Protein AF-A0A1F8VE55-F1 (afdb_monomer)

Foldseek 3Di:
DDDPVVPLLFDPVLCVLVDLLLLLLLLLLLQLLLLVLCVVLVNDPPVLSVLLNVLSDSVLDPSVVLVVVCVVVVASQVSSLVVSLVSSCVPDVPSSCVRCPQFDRCLSNLLSVLLSLVVLLVLLLVLLVLLLVLCVVVVNNVLSVLSVVLNVQLVVLNLQRSAGAGDGVLQVDPRRSQSSRVSSCVSSVTDRHPGHCLLVCVSVLSSLVSLLSNLLSLLVSLVVLDVVLDDVRRQSLSVSSVVLNVVSVVLSVLLVVLNPQPDSDRPCSVVSNVVSVSVSSSSSSSSSNSSSVSSVVVVVVVVVVD

pLDDT: mean 92.12, std 9.71, range [46.09, 98.81]

Structure (mmCIF, N/CA/C/O backbone):
data_AF-A0A1F8VE55-F1
#
_entry.id   AF-A0A1F8VE55-F1
#
loop_
_atom_site.group_PDB
_atom_site.id
_atom_site.type_symbol
_atom_site.label_atom_id
_atom_site.label_alt_id
_atom_site.label_comp_id
_atom_site.label_asym_id
_atom_site.label_entity_id
_atom_site.label_seq_id
_atom_site.pdbx_PDB_ins_code
_atom_site.Cartn_x
_atom_site.Cartn_y
_atom_site.Cartn_z
_atom_site.occupancy
_atom_site.B_iso_or_equiv
_atom_site.auth_seq_id
_atom_site.auth_comp_id
_atom_site.auth_asym_id
_atom_site.auth_atom_id
_atom_site.pdbx_PDB_model_num
ATOM 1 N N . MET A 1 1 ? 2.308 19.821 -0.235 1.00 46.09 1 MET A N 1
ATOM 2 C CA . MET A 1 1 ? 2.371 19.993 -1.698 1.00 46.09 1 MET A CA 1
ATOM 3 C C . MET A 1 1 ? 3.550 19.181 -2.175 1.00 46.09 1 MET A C 1
ATOM 5 O O . MET A 1 1 ? 4.607 19.296 -1.563 1.00 46.09 1 MET A O 1
ATOM 9 N N . SER A 1 2 ? 3.333 18.319 -3.164 1.00 62.16 2 SER A N 1
ATOM 10 C CA . SER A 1 2 ? 4.421 17.665 -3.888 1.00 62.16 2 SER A CA 1
ATOM 11 C C . SER A 1 2 ? 5.257 18.740 -4.595 1.00 62.16 2 SER A C 1
ATOM 13 O O . SER A 1 2 ? 4.750 19.823 -4.897 1.00 62.16 2 SER A O 1
ATOM 15 N N . SER A 1 3 ? 6.555 18.500 -4.757 1.00 77.12 3 SER A N 1
ATOM 16 C CA . SER A 1 3 ? 7.413 19.392 -5.536 1.00 77.12 3 SER A CA 1
ATOM 17 C C . SER A 1 3 ? 7.043 19.277 -7.015 1.00 77.12 3 SER A C 1
ATOM 19 O O . SER A 1 3 ? 6.741 18.181 -7.476 1.00 77.12 3 SER A O 1
ATOM 21 N N . VAL A 1 4 ? 7.173 20.356 -7.796 1.00 73.69 4 VAL A N 1
ATOM 22 C CA . VAL A 1 4 ? 7.002 20.307 -9.268 1.00 73.69 4 VAL A CA 1
ATOM 23 C C . VAL A 1 4 ? 7.887 19.218 -9.900 1.00 73.69 4 VAL A C 1
ATOM 25 O O . VAL A 1 4 ? 7.521 18.605 -10.900 1.00 73.69 4 VAL A O 1
ATOM 28 N N . PHE A 1 5 ? 9.040 18.932 -9.288 1.00 74.56 5 PHE A N 1
ATOM 29 C CA . PHE A 1 5 ? 9.947 17.874 -9.733 1.00 74.56 5 PHE A CA 1
ATOM 30 C C . PHE A 1 5 ? 9.488 16.459 -9.359 1.00 74.56 5 PHE A C 1
ATOM 32 O O . PHE A 1 5 ? 9.877 15.512 -10.034 1.00 74.56 5 PHE A O 1
ATOM 39 N N . ASP A 1 6 ? 8.680 16.299 -8.311 1.00 73.94 6 ASP A N 1
ATOM 40 C CA . ASP A 1 6 ? 8.053 15.014 -7.989 1.00 73.94 6 ASP A CA 1
ATOM 41 C C . ASP A 1 6 ? 6.806 14.790 -8.862 1.00 73.94 6 ASP A C 1
ATOM 43 O O . ASP A 1 6 ? 6.602 13.678 -9.342 1.00 73.94 6 ASP A O 1
ATOM 47 N N . ASP A 1 7 ? 6.045 15.842 -9.178 1.00 74.81 7 ASP A N 1
ATOM 48 C CA . ASP A 1 7 ? 4.874 15.756 -10.068 1.00 74.81 7 ASP A CA 1
ATOM 49 C C . ASP A 1 7 ? 5.262 15.342 -11.495 1.00 74.81 7 ASP A C 1
ATOM 51 O O . ASP A 1 7 ? 4.576 14.545 -12.128 1.00 74.81 7 ASP A O 1
ATOM 55 N N . PHE A 1 8 ? 6.410 15.815 -11.993 1.00 76.62 8 PHE A N 1
ATOM 56 C CA . PHE A 1 8 ? 6.962 15.373 -13.280 1.00 76.62 8 PHE A CA 1
ATOM 57 C C . PHE A 1 8 ? 7.282 13.868 -13.310 1.00 76.62 8 PHE A C 1
ATOM 59 O O . PHE A 1 8 ? 7.233 13.229 -14.360 1.00 76.62 8 PHE A O 1
ATOM 66 N N . LEU A 1 9 ? 7.640 13.301 -12.159 1.00 81.94 9 LEU A N 1
ATOM 67 C CA . LEU A 1 9 ? 8.104 11.924 -12.036 1.00 81.94 9 LEU A CA 1
ATOM 68 C C . LEU A 1 9 ? 6.979 10.922 -11.739 1.00 81.94 9 LEU A C 1
ATOM 70 O O . LEU A 1 9 ? 7.197 9.712 -11.844 1.00 81.94 9 LEU A O 1
ATOM 74 N N . HIS A 1 10 ? 5.792 11.411 -11.392 1.00 81.12 10 HIS A N 1
ATOM 75 C CA . HIS A 1 10 ?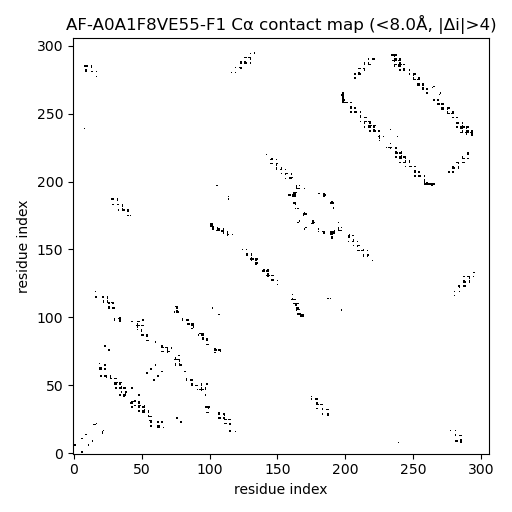 4.632 10.602 -11.048 1.00 81.12 10 HIS A CA 1
ATOM 76 C C . HIS A 1 10 ? 3.422 11.074 -11.865 1.00 81.12 10 HIS A C 1
ATOM 78 O O . HIS A 1 10 ? 2.808 12.080 -11.516 1.00 81.12 10 HIS A O 1
ATOM 84 N N . PRO A 1 11 ? 3.056 10.354 -12.944 1.00 71.62 11 PRO A N 1
ATOM 85 C CA . PRO A 1 11 ? 1.852 10.651 -13.714 1.00 71.62 11 PRO A CA 1
ATOM 86 C C . PRO A 1 11 ? 0.599 10.770 -12.825 1.00 71.62 11 PRO A C 1
ATOM 88 O O . PRO A 1 11 ? 0.548 10.118 -11.774 1.00 71.62 11 PRO A O 1
ATOM 91 N N . PRO A 1 12 ? -0.430 11.543 -13.225 1.00 75.38 12 PRO A N 1
ATOM 92 C CA . PRO A 1 12 ? -1.628 11.757 -12.411 1.00 75.38 12 PRO A CA 1
ATOM 93 C C . PRO A 1 12 ? -2.274 10.458 -11.920 1.00 75.38 12 PRO A C 1
ATOM 95 O O . PRO A 1 12 ? -2.632 10.358 -10.751 1.00 75.38 12 PRO A O 1
ATOM 98 N N . GLU A 1 13 ? -2.325 9.417 -12.756 1.00 74.31 13 GLU A N 1
ATOM 99 C CA . GLU A 1 13 ? -2.868 8.113 -12.372 1.00 74.31 13 GLU A CA 1
ATOM 100 C C . GLU A 1 13 ? -2.086 7.421 -11.239 1.00 74.31 13 GLU A C 1
ATOM 102 O O . GLU A 1 13 ? -2.665 6.645 -10.473 1.00 74.31 13 GLU A O 1
ATOM 107 N N . VAL A 1 14 ? -0.786 7.712 -11.114 1.00 76.12 14 VAL A N 1
ATOM 108 C CA . VAL A 1 14 ? 0.090 7.216 -10.045 1.00 76.12 14 VAL A CA 1
ATOM 109 C C . VAL A 1 14 ? -0.143 8.001 -8.758 1.00 76.12 14 VAL A C 1
ATOM 111 O O . VAL A 1 14 ? -0.254 7.400 -7.690 1.00 76.12 14 VAL A O 1
ATOM 114 N N . LEU A 1 15 ? -0.258 9.327 -8.858 1.00 77.25 15 LEU A N 1
ATOM 115 C CA . LEU A 1 15 ? -0.550 10.202 -7.720 1.00 77.25 15 LEU A CA 1
ATOM 116 C C . LEU A 1 15 ? -1.936 9.910 -7.135 1.00 77.25 15 LEU A C 1
ATOM 118 O O . LEU A 1 15 ? -2.095 9.816 -5.917 1.00 77.25 15 LEU A O 1
ATOM 122 N N . ASP A 1 16 ? -2.923 9.678 -7.999 1.00 80.31 16 ASP A N 1
ATOM 123 C CA . ASP A 1 16 ? -4.288 9.347 -7.603 1.00 80.31 16 ASP A CA 1
ATOM 124 C C . ASP A 1 16 ? -4.364 8.034 -6.826 1.00 80.31 16 ASP A C 1
ATOM 126 O O . ASP A 1 16 ? -5.222 7.902 -5.952 1.00 80.31 16 ASP A O 1
ATOM 130 N N . ALA A 1 17 ? -3.471 7.073 -7.100 1.00 75.19 17 ALA A N 1
ATOM 131 C CA . ALA A 1 17 ? -3.428 5.791 -6.398 1.00 75.19 17 ALA A CA 1
ATOM 132 C C . ALA A 1 17 ? -3.189 5.953 -4.884 1.00 75.19 17 ALA A C 1
ATOM 134 O O . ALA A 1 17 ? -3.758 5.197 -4.099 1.00 75.19 17 ALA A O 1
ATOM 135 N N . PHE A 1 18 ? -2.436 6.983 -4.483 1.00 78.00 18 PHE A N 1
ATOM 136 C CA . PHE A 1 18 ? -2.193 7.369 -3.085 1.00 78.00 18 PHE A CA 1
ATOM 137 C C . PHE A 1 18 ? -2.902 8.679 -2.702 1.00 78.00 18 PHE A C 1
ATOM 139 O O . PHE A 1 18 ? -2.579 9.306 -1.692 1.00 78.00 18 PHE A O 1
ATOM 146 N N . GLY A 1 19 ? -3.882 9.103 -3.502 1.00 87.94 19 GLY A N 1
ATOM 147 C CA . GLY A 1 19 ? -4.626 10.336 -3.285 1.00 87.94 19 GLY A CA 1
ATOM 148 C C . GLY A 1 19 ? -5.514 10.289 -2.039 1.00 87.94 19 GLY A C 1
ATOM 149 O O . GLY A 1 19 ? -5.973 9.230 -1.603 1.00 87.94 19 GLY A O 1
ATOM 150 N N . ALA A 1 20 ? -5.825 11.472 -1.499 1.00 92.00 20 ALA A N 1
ATOM 151 C CA . ALA A 1 20 ? -6.627 11.630 -0.283 1.00 92.00 20 ALA A CA 1
ATOM 152 C C . ALA A 1 20 ? -7.967 10.877 -0.345 1.00 92.00 20 ALA A C 1
ATOM 154 O O . ALA A 1 20 ? -8.318 10.166 0.595 1.00 92.00 20 ALA A O 1
ATOM 155 N N . GLN A 1 21 ? -8.684 10.990 -1.470 1.00 94.31 21 GLN A N 1
ATOM 156 C CA . GLN A 1 21 ? -9.977 10.329 -1.673 1.00 94.31 21 GLN A CA 1
ATOM 157 C C . GLN A 1 21 ? -9.852 8.806 -1.562 1.00 94.31 21 GLN A C 1
ATOM 159 O O . GLN A 1 21 ? -10.651 8.169 -0.879 1.00 94.31 21 GLN A O 1
ATOM 164 N N . ARG A 1 22 ? -8.827 8.216 -2.192 1.00 94.12 22 ARG A N 1
ATOM 165 C CA . ARG A 1 22 ? -8.604 6.767 -2.155 1.00 94.12 22 ARG A CA 1
ATOM 166 C C . ARG A 1 22 ? -8.234 6.285 -0.765 1.00 94.12 22 ARG A C 1
ATOM 168 O O . ARG A 1 22 ? -8.776 5.278 -0.319 1.00 94.12 22 ARG A O 1
ATOM 175 N N . PHE A 1 23 ? -7.361 7.012 -0.071 1.00 95.12 23 PHE A N 1
ATOM 176 C CA . PHE A 1 23 ? -6.935 6.620 1.268 1.00 95.12 23 PHE A CA 1
ATOM 177 C C . PHE A 1 23 ? -8.084 6.694 2.279 1.00 95.12 23 PHE A C 1
ATOM 179 O O . PHE A 1 23 ? -8.296 5.764 3.055 1.00 95.12 23 PHE A O 1
ATOM 186 N N . VAL A 1 24 ? -8.896 7.754 2.223 1.00 97.56 24 VAL A N 1
ATOM 187 C CA . VAL A 1 24 ? -10.102 7.869 3.056 1.00 97.56 24 VAL A CA 1
ATOM 188 C C . VAL A 1 24 ? -11.125 6.791 2.705 1.00 97.56 24 VAL A C 1
ATOM 190 O O . VAL A 1 24 ? -11.663 6.161 3.611 1.00 97.56 24 VAL A O 1
ATOM 193 N N . ALA A 1 25 ? -11.351 6.505 1.420 1.00 98.00 25 ALA A N 1
ATOM 194 C CA . ALA A 1 25 ? -12.230 5.412 1.008 1.00 98.00 25 ALA A CA 1
ATOM 195 C C . ALA A 1 25 ? -11.745 4.045 1.523 1.00 98.00 25 ALA A C 1
ATOM 197 O O . ALA A 1 25 ? -12.559 3.246 1.983 1.00 98.00 25 ALA A O 1
ATOM 198 N N . ALA A 1 26 ? -10.436 3.775 1.488 1.00 98.19 26 ALA A N 1
ATOM 199 C CA . ALA A 1 26 ? -9.856 2.544 2.019 1.00 98.19 26 ALA A CA 1
ATOM 200 C C . ALA A 1 26 ? -10.077 2.425 3.533 1.00 98.19 26 ALA A C 1
ATOM 202 O O . ALA A 1 26 ? -10.569 1.399 3.994 1.00 98.19 26 ALA A O 1
ATOM 203 N N . MET A 1 27 ? -9.815 3.486 4.301 1.00 98.50 27 MET A N 1
ATOM 204 C CA . MET A 1 27 ? -10.096 3.489 5.738 1.00 98.50 27 MET A CA 1
ATOM 205 C C . MET A 1 27 ? -11.598 3.291 6.035 1.00 98.50 27 MET A C 1
ATOM 207 O O . MET A 1 27 ? -11.958 2.512 6.911 1.00 98.50 27 MET A O 1
ATOM 211 N N . LEU A 1 28 ? -12.503 3.911 5.270 1.00 98.75 28 LEU A N 1
ATOM 212 C CA . LEU A 1 28 ? -13.949 3.689 5.423 1.00 98.75 28 LEU A CA 1
ATOM 213 C C . LEU A 1 28 ? -14.367 2.244 5.095 1.00 98.75 28 LEU A C 1
ATOM 215 O O . LEU A 1 28 ? -15.260 1.707 5.747 1.00 98.75 28 LEU A O 1
ATOM 219 N N . ARG A 1 29 ? -13.718 1.583 4.123 1.00 98.69 29 ARG A N 1
ATOM 220 C CA . ARG A 1 29 ? -13.927 0.146 3.862 1.00 98.69 29 ARG A CA 1
ATOM 221 C C . ARG A 1 29 ? -13.520 -0.707 5.064 1.00 98.69 29 ARG A C 1
ATOM 223 O O . ARG A 1 29 ? -14.238 -1.650 5.383 1.00 98.69 29 ARG A O 1
ATOM 230 N N . VAL A 1 30 ? -12.419 -0.363 5.734 1.00 98.81 30 VAL A N 1
ATOM 231 C CA . VAL A 1 30 ? -11.966 -1.050 6.956 1.00 98.81 30 VAL A CA 1
ATOM 232 C C . VAL A 1 30 ? -12.978 -0.875 8.089 1.00 98.81 30 VAL A C 1
ATOM 234 O O . VAL A 1 30 ? -13.409 -1.872 8.657 1.00 98.81 30 VAL A O 1
ATOM 237 N N . GLU A 1 31 ? -13.430 0.351 8.368 1.00 98.81 31 GLU A N 1
ATOM 238 C CA . GLU A 1 31 ? -14.457 0.617 9.394 1.00 98.81 31 GLU A CA 1
ATOM 239 C C . GLU A 1 31 ? -15.774 -0.118 9.103 1.00 98.81 31 GLU A C 1
ATOM 241 O O . GLU A 1 31 ? -16.395 -0.688 10.001 1.00 98.81 31 GLU A O 1
ATOM 246 N N . SER A 1 32 ? -16.183 -0.155 7.832 1.00 98.81 32 SER A N 1
ATOM 247 C CA . SER A 1 32 ? -17.367 -0.892 7.391 1.00 98.81 32 SER A CA 1
ATOM 248 C C . SER A 1 32 ? -17.224 -2.397 7.637 1.00 98.81 32 SER A C 1
ATOM 250 O O . SER A 1 32 ? -18.113 -3.011 8.227 1.00 98.81 32 SER A O 1
ATOM 252 N N . ALA A 1 33 ? -16.098 -2.993 7.231 1.00 98.81 33 ALA A N 1
ATOM 253 C CA . ALA A 1 33 ? -15.825 -4.414 7.435 1.00 98.81 33 ALA A CA 1
ATOM 254 C C . ALA A 1 33 ? -15.736 -4.768 8.927 1.00 98.81 33 ALA A C 1
ATOM 256 O O . ALA A 1 33 ? -16.309 -5.773 9.347 1.00 98.81 33 ALA A O 1
ATOM 257 N N . LEU A 1 34 ? -15.087 -3.917 9.726 1.00 98.62 34 LEU A N 1
ATOM 258 C CA . LEU A 1 34 ? -14.967 -4.070 11.173 1.00 98.62 34 LEU A CA 1
ATOM 259 C C . LEU A 1 34 ? -16.337 -4.084 11.853 1.00 98.62 34 LEU A C 1
ATOM 261 O O . LEU A 1 34 ? -16.639 -5.018 12.591 1.00 98.62 34 LEU A O 1
ATOM 265 N N . ALA A 1 35 ? -17.185 -3.089 11.579 1.00 98.62 35 ALA A N 1
ATOM 266 C CA . ALA A 1 35 ? -18.510 -3.007 12.188 1.00 98.62 35 ALA A CA 1
ATOM 267 C C . ALA A 1 35 ? -19.385 -4.216 11.816 1.00 98.62 35 ALA A C 1
ATOM 269 O O . ALA A 1 35 ? -20.097 -4.757 12.664 1.00 98.62 35 ALA A O 1
ATOM 270 N N . GLN A 1 36 ? -19.310 -4.680 10.563 1.00 98.75 36 GLN A N 1
ATOM 271 C CA . GLN A 1 36 ? -20.031 -5.879 10.128 1.00 98.75 36 GLN A CA 1
ATOM 272 C C . GLN A 1 36 ? -19.541 -7.130 10.863 1.00 98.75 36 GLN A C 1
ATOM 274 O O . GLN A 1 36 ? -20.364 -7.882 11.382 1.00 98.75 36 GLN A O 1
ATOM 279 N N . ALA A 1 37 ? -18.223 -7.327 10.947 1.00 98.31 37 ALA A N 1
ATOM 280 C CA . ALA A 1 37 ? -17.624 -8.469 11.630 1.00 98.31 37 ALA A CA 1
ATOM 281 C C . ALA A 1 37 ? -17.940 -8.477 13.132 1.00 98.31 37 ALA A C 1
ATOM 283 O O . ALA A 1 37 ? -18.357 -9.490 13.685 1.00 98.31 37 ALA A O 1
ATOM 284 N N . GLN A 1 38 ? -17.838 -7.324 13.792 1.00 97.94 38 GLN A N 1
ATOM 285 C CA . GLN A 1 38 ? -18.176 -7.194 15.208 1.00 97.94 38 GLN A CA 1
ATOM 286 C C . GLN A 1 38 ? -19.653 -7.492 15.485 1.00 97.94 38 GLN A C 1
ATOM 288 O O . GLN A 1 38 ? -19.957 -8.148 16.479 1.00 97.94 38 GLN A O 1
ATOM 293 N N . ALA A 1 39 ? -20.576 -7.061 14.620 1.00 98.12 39 ALA A N 1
ATOM 294 C CA . ALA A 1 39 ? -21.989 -7.411 14.766 1.00 98.12 39 ALA A CA 1
ATOM 295 C C . ALA A 1 39 ? -22.257 -8.896 14.496 1.00 98.12 39 ALA A C 1
ATOM 297 O O . ALA A 1 39 ? -23.055 -9.504 15.205 1.00 98.12 39 ALA A O 1
ATOM 298 N N . HIS A 1 40 ? -21.582 -9.491 13.510 1.00 97.50 40 HIS A N 1
ATOM 299 C CA . HIS A 1 40 ? -21.675 -10.927 13.231 1.00 97.50 40 HIS A CA 1
ATOM 300 C C . HIS A 1 40 ? -21.204 -11.774 14.420 1.00 97.50 40 HIS A C 1
ATOM 302 O O . HIS A 1 40 ? -21.829 -12.783 14.736 1.00 97.50 40 HIS A O 1
ATOM 308 N N . CYS A 1 41 ? -20.162 -11.325 15.119 1.00 95.69 41 CYS A N 1
ATOM 309 C CA . CYS A 1 41 ? -19.669 -11.937 16.351 1.00 95.69 41 CYS A CA 1
ATOM 310 C C . CYS A 1 41 ? -20.446 -11.506 17.611 1.00 95.69 41 CYS A C 1
ATOM 312 O O . CYS A 1 41 ? -20.034 -11.843 18.712 1.00 95.69 41 CYS A O 1
ATOM 314 N N . GLY A 1 42 ? -21.534 -10.736 17.494 1.00 95.25 42 GLY A N 1
ATOM 315 C CA . GLY A 1 42 ? -22.348 -10.309 18.638 1.00 95.25 42 GLY A CA 1
ATOM 316 C C . GLY A 1 42 ? -21.698 -9.273 19.569 1.00 95.25 42 GLY A C 1
ATOM 317 O O . GLY A 1 42 ? -22.241 -8.997 20.636 1.00 95.25 42 GLY A O 1
ATOM 318 N N . MET A 1 43 ? -20.569 -8.668 19.182 1.00 95.44 43 MET A N 1
ATOM 319 C CA . MET A 1 43 ? -19.859 -7.666 19.990 1.00 95.44 43 MET A CA 1
ATOM 320 C C . MET A 1 43 ? -20.544 -6.296 19.992 1.00 95.44 43 MET A C 1
ATOM 322 O O . MET A 1 43 ? -20.420 -5.548 20.962 1.00 95.44 43 MET A O 1
ATOM 326 N N . ILE A 1 44 ? -21.238 -5.947 18.905 1.00 97.31 44 ILE A N 1
ATOM 327 C CA . ILE A 1 44 ? -21.986 -4.690 18.779 1.00 97.31 44 ILE A CA 1
ATOM 328 C C . ILE A 1 44 ? -23.400 -4.961 18.240 1.00 97.31 44 ILE A C 1
ATOM 330 O O . ILE A 1 44 ? -23.597 -5.941 17.517 1.00 97.31 44 ILE A O 1
ATOM 334 N N . PRO A 1 45 ? -24.398 -4.107 18.537 1.00 98.38 45 PRO A N 1
ATOM 335 C CA . PRO A 1 45 ? -25.744 -4.266 17.992 1.00 98.38 45 PRO A CA 1
ATOM 336 C C . PRO A 1 45 ? -25.759 -4.232 16.457 1.00 98.38 45 PRO A C 1
ATOM 338 O O . PRO A 1 45 ? -25.139 -3.365 15.838 1.00 98.38 45 PRO A O 1
ATOM 341 N N . ALA A 1 46 ? -26.544 -5.114 15.829 1.00 98.19 46 ALA A N 1
ATOM 342 C CA . ALA A 1 46 ? -26.681 -5.154 14.369 1.00 98.19 46 ALA A CA 1
ATOM 343 C C . ALA A 1 46 ? -27.184 -3.821 13.779 1.00 98.19 46 ALA A C 1
ATOM 345 O O . ALA A 1 46 ? -26.738 -3.409 12.709 1.00 98.19 46 ALA A O 1
ATOM 346 N N . SER A 1 47 ? -28.063 -3.112 14.496 1.00 97.88 47 SER A N 1
ATOM 347 C CA . SER A 1 47 ? -28.539 -1.776 14.116 1.00 97.88 47 SER A CA 1
ATOM 348 C C . SER A 1 47 ? -27.416 -0.733 14.103 1.00 97.88 47 SER A C 1
ATOM 350 O O . SER A 1 47 ? -27.356 0.089 13.189 1.00 97.88 47 SER A O 1
ATOM 352 N N . ALA A 1 48 ? -26.493 -0.790 15.069 1.00 98.50 48 ALA A N 1
ATOM 353 C CA . ALA A 1 48 ? -25.332 0.093 15.110 1.00 98.50 48 ALA A CA 1
ATOM 354 C C . ALA A 1 48 ? -24.400 -0.173 13.921 1.00 98.50 48 ALA A C 1
ATOM 356 O O . ALA A 1 48 ? -24.021 0.766 13.220 1.00 98.50 48 ALA A O 1
ATOM 357 N N . ALA A 1 49 ? -24.107 -1.445 13.631 1.00 98.69 49 ALA A N 1
ATOM 358 C CA . ALA A 1 49 ? -23.298 -1.814 12.473 1.00 98.69 49 ALA A CA 1
ATOM 359 C C . ALA A 1 49 ? -23.928 -1.350 11.154 1.00 98.69 49 ALA A C 1
ATOM 361 O O . ALA A 1 49 ? -23.242 -0.752 10.330 1.00 98.69 49 ALA A O 1
ATOM 362 N N . GLN A 1 50 ? -25.237 -1.546 10.968 1.00 98.44 50 GLN A N 1
ATOM 363 C CA . GLN A 1 50 ? -25.953 -1.059 9.784 1.00 98.44 50 GLN A CA 1
ATOM 364 C C . GLN A 1 50 ? -25.821 0.460 9.609 1.00 98.44 50 GLN A C 1
ATOM 366 O O . GLN A 1 50 ? -25.580 0.922 8.493 1.00 98.44 50 GLN A O 1
ATOM 371 N N . SER A 1 51 ? -25.931 1.236 10.694 1.00 98.44 51 SER A N 1
ATOM 372 C CA . SER A 1 51 ? -25.728 2.689 10.643 1.00 98.44 51 SER A CA 1
ATOM 373 C C . SER A 1 51 ? -24.297 3.057 10.248 1.00 98.44 51 SER A C 1
ATOM 375 O O . SER A 1 51 ? -24.115 3.841 9.320 1.00 98.44 51 SER A O 1
ATOM 377 N N . ILE A 1 52 ? -23.285 2.451 10.877 1.00 98.75 52 ILE A N 1
ATOM 378 C CA . ILE A 1 52 ? -21.870 2.716 10.564 1.00 98.75 52 ILE A CA 1
ATOM 379 C C . ILE A 1 52 ? -21.572 2.387 9.097 1.00 98.75 52 ILE A C 1
ATOM 381 O O . ILE A 1 52 ? -21.021 3.213 8.368 1.00 98.75 52 ILE A O 1
ATOM 385 N N . VAL A 1 53 ? -21.999 1.210 8.632 1.00 98.69 53 VAL A N 1
ATOM 386 C CA . VAL A 1 53 ? -21.824 0.754 7.247 1.00 98.69 53 VAL A CA 1
ATOM 387 C C . VAL A 1 53 ? -22.510 1.697 6.262 1.00 98.69 53 VAL A C 1
ATOM 389 O O . VAL A 1 53 ? -21.905 2.077 5.261 1.00 98.69 53 VAL A O 1
ATOM 392 N N . GLY A 1 54 ? -23.746 2.113 6.551 1.00 98.19 54 GLY A N 1
ATOM 393 C CA . GLY A 1 54 ? -24.504 3.044 5.714 1.00 98.19 54 GLY A CA 1
ATOM 394 C C . GLY A 1 54 ? -23.846 4.421 5.577 1.00 98.19 54 GLY A C 1
ATOM 395 O O . GLY A 1 54 ? -24.028 5.081 4.548 1.00 98.19 54 GLY A O 1
ATOM 396 N N . THR A 1 55 ? -23.059 4.825 6.578 1.00 98.44 55 THR A N 1
ATOM 397 C CA . THR A 1 55 ? -22.297 6.079 6.607 1.00 98.44 55 THR A CA 1
ATOM 398 C C . THR A 1 55 ? -20.907 5.966 5.973 1.00 98.44 55 THR A C 1
ATOM 400 O O . THR A 1 55 ? -20.357 6.986 5.571 1.00 98.44 55 THR A O 1
ATOM 403 N N . CYS A 1 56 ? -20.337 4.767 5.814 1.00 98.50 56 CYS A N 1
ATOM 404 C CA . CYS A 1 56 ? -19.008 4.554 5.221 1.00 98.50 56 CYS A CA 1
ATOM 405 C C . CYS A 1 56 ? -18.979 4.767 3.691 1.00 98.50 56 CYS A C 1
ATOM 407 O O . CYS A 1 56 ? -18.629 3.875 2.922 1.00 98.50 56 CYS A O 1
ATOM 409 N N . LYS A 1 57 ? -19.348 5.969 3.239 1.00 97.31 57 LYS A N 1
ATOM 410 C CA . LYS A 1 57 ? -19.369 6.410 1.841 1.00 97.31 57 LYS A CA 1
ATOM 411 C C . LYS A 1 57 ? -18.467 7.624 1.710 1.00 97.31 57 LYS A C 1
ATOM 413 O O . LYS A 1 57 ? -18.745 8.648 2.323 1.00 97.31 57 LYS A O 1
ATOM 418 N N . VAL A 1 58 ? -17.403 7.513 0.916 1.00 96.75 58 VAL A N 1
ATOM 419 C CA . VAL A 1 58 ? -16.372 8.561 0.813 1.00 96.75 58 VAL A CA 1
ATOM 420 C C . VAL A 1 58 ? -16.943 9.929 0.420 1.00 96.75 58 VAL A C 1
ATOM 422 O O . VAL A 1 58 ? -16.464 10.940 0.916 1.00 96.75 58 VAL A O 1
ATOM 425 N N . ASP A 1 59 ? -18.022 9.965 -0.364 1.00 97.00 59 ASP A N 1
ATOM 426 C CA . ASP A 1 59 ? -18.683 11.203 -0.805 1.00 97.00 59 ASP A CA 1
ATOM 427 C C . ASP A 1 59 ? -19.345 11.998 0.335 1.00 97.00 59 ASP A C 1
ATOM 429 O O . ASP A 1 59 ? -19.688 13.164 0.162 1.00 97.00 59 ASP A O 1
ATOM 433 N N . LEU A 1 60 ? -19.515 11.389 1.514 1.00 96.69 60 LEU A N 1
ATOM 434 C CA . LEU A 1 60 ? -19.987 12.075 2.721 1.00 96.69 60 LEU A CA 1
ATOM 435 C C . LEU A 1 60 ? -18.860 12.801 3.473 1.00 96.69 60 LEU A C 1
ATOM 437 O O . LEU A 1 60 ? -19.129 13.467 4.473 1.00 96.69 60 LEU A O 1
ATOM 441 N N . PHE A 1 61 ? -17.609 12.677 3.021 1.00 97.50 61 PHE A N 1
ATOM 442 C CA . PHE A 1 61 ? -16.433 13.180 3.719 1.00 97.50 61 PHE A CA 1
ATOM 443 C C . PHE A 1 61 ? -15.588 14.096 2.831 1.00 97.50 61 PHE A C 1
ATOM 445 O O . PHE A 1 61 ? -15.301 13.800 1.675 1.00 97.50 61 PHE A O 1
ATOM 452 N N . ASP A 1 62 ? -15.098 15.191 3.413 1.00 97.12 62 ASP A N 1
ATOM 453 C CA . ASP A 1 62 ? -14.063 16.024 2.795 1.00 97.12 62 ASP A CA 1
ATOM 454 C C . ASP A 1 62 ? -12.697 15.349 2.997 1.00 97.12 62 ASP A C 1
ATOM 456 O O . ASP A 1 62 ? -11.975 15.619 3.964 1.00 97.12 62 ASP A O 1
ATOM 460 N N . ALA A 1 63 ? -12.355 14.417 2.103 1.00 96.38 63 ALA A N 1
ATOM 461 C CA . ALA A 1 63 ? -11.100 13.677 2.185 1.00 96.38 63 ALA A CA 1
ATOM 462 C C . ALA A 1 63 ? -9.855 14.590 2.161 1.00 96.38 63 ALA A C 1
ATOM 464 O O . ALA A 1 63 ? -8.963 14.385 2.993 1.00 96.38 63 ALA A O 1
ATOM 465 N N . PRO A 1 64 ? -9.771 15.633 1.304 1.00 94.75 64 PRO A N 1
ATOM 466 C CA . PRO A 1 64 ? -8.681 16.604 1.374 1.00 94.75 64 PRO A CA 1
ATOM 467 C C . PRO A 1 64 ? -8.542 17.267 2.748 1.00 94.75 64 PRO A C 1
ATOM 469 O O . PRO A 1 64 ? -7.422 17.443 3.231 1.00 94.75 64 PRO A O 1
ATOM 472 N N . ARG A 1 65 ? -9.650 17.633 3.402 1.00 95.38 65 ARG A N 1
ATOM 473 C CA . ARG A 1 65 ? -9.616 18.191 4.759 1.00 95.38 65 ARG A CA 1
ATOM 474 C C . ARG A 1 65 ? -9.156 17.174 5.791 1.00 95.38 65 ARG A C 1
ATOM 476 O O . ARG A 1 65 ? -8.294 17.522 6.590 1.00 95.38 65 ARG A O 1
ATOM 483 N N . ILE A 1 66 ? -9.656 15.939 5.752 1.00 96.31 66 ILE A N 1
ATOM 484 C CA . ILE A 1 66 ? -9.225 14.866 6.665 1.00 96.31 66 ILE A CA 1
ATOM 485 C C . ILE A 1 66 ? -7.705 14.677 6.591 1.00 96.31 66 ILE A C 1
ATOM 487 O O . ILE A 1 66 ? -7.033 14.629 7.624 1.00 96.31 66 ILE A O 1
ATOM 491 N N . VAL A 1 67 ? -7.141 14.647 5.379 1.00 92.44 67 VAL A N 1
ATOM 492 C CA . VAL A 1 67 ? -5.689 14.532 5.185 1.00 92.44 67 VAL A CA 1
ATOM 493 C C . VAL A 1 67 ? -4.952 15.765 5.719 1.00 92.44 67 VAL A C 1
ATOM 495 O O . VAL A 1 67 ? -3.950 15.613 6.416 1.00 92.44 67 VAL A O 1
ATOM 498 N N . ARG A 1 68 ? -5.439 16.989 5.475 1.00 93.69 68 ARG A N 1
ATOM 499 C CA . ARG A 1 68 ? -4.824 18.211 6.038 1.00 93.69 68 ARG A CA 1
ATOM 500 C C . ARG A 1 68 ? -4.838 18.221 7.569 1.00 93.69 68 ARG A C 1
ATOM 502 O O . ARG A 1 68 ? -3.823 18.540 8.186 1.00 93.69 68 ARG A O 1
ATOM 509 N N . ASP A 1 69 ? -5.959 17.844 8.175 1.00 95.31 69 ASP A N 1
ATOM 510 C CA . ASP A 1 69 ? -6.138 17.841 9.630 1.00 95.31 69 ASP A CA 1
ATOM 511 C C . ASP A 1 69 ? -5.274 16.755 10.305 1.00 95.31 69 ASP A C 1
ATOM 513 O O . ASP A 1 69 ? -4.882 16.898 11.468 1.00 95.31 69 ASP A O 1
ATOM 517 N N . SER A 1 70 ? -4.885 15.710 9.562 1.00 92.62 70 SER A N 1
ATOM 518 C CA . SER A 1 70 ? -4.043 14.619 10.068 1.00 92.62 70 SER A CA 1
ATOM 519 C C . SER A 1 70 ? -2.651 15.069 10.519 1.00 92.62 70 SER A C 1
ATOM 521 O O . SER A 1 70 ? -2.136 14.538 11.504 1.00 92.62 70 SER A O 1
ATOM 523 N N . GLY A 1 71 ? -2.074 16.099 9.884 1.00 88.38 71 GLY A N 1
ATOM 524 C CA . GLY A 1 71 ? -0.756 16.628 10.249 1.00 88.38 71 GLY A CA 1
ATOM 525 C C . GLY A 1 71 ? -0.715 17.205 11.667 1.00 88.38 71 GLY A C 1
ATOM 526 O O . GLY A 1 71 ? 0.292 17.081 12.356 1.00 88.38 71 GLY A O 1
ATOM 527 N N . ARG A 1 72 ? -1.831 17.775 12.145 1.00 90.81 72 ARG A N 1
ATOM 528 C CA . ARG A 1 72 ? -1.956 18.268 13.530 1.00 90.81 72 ARG A CA 1
ATOM 529 C C . ARG A 1 72 ? -2.269 17.148 14.519 1.00 90.81 72 ARG A C 1
ATOM 531 O O . ARG A 1 72 ? -1.970 17.283 15.700 1.00 90.81 72 ARG A O 1
ATOM 538 N N . ALA A 1 73 ? -2.897 16.073 14.049 1.00 90.31 73 ALA A N 1
ATOM 539 C CA . ALA A 1 73 ? -3.317 14.950 14.877 1.00 90.31 73 ALA A CA 1
ATOM 540 C C . ALA A 1 73 ? -2.229 13.869 15.038 1.00 90.31 73 ALA A C 1
ATOM 542 O O . ALA A 1 73 ? -2.293 13.077 15.977 1.00 90.31 73 ALA A O 1
ATOM 543 N N . GLY A 1 74 ? -1.248 13.817 14.130 1.00 89.06 74 GLY A N 1
ATOM 544 C CA . GLY A 1 74 ? -0.183 12.808 14.111 1.00 89.06 74 GLY A CA 1
ATOM 545 C C . GLY A 1 74 ? -0.611 11.443 13.552 1.00 89.06 74 GLY A C 1
ATOM 546 O O . GLY A 1 74 ? 0.125 10.468 13.695 1.00 89.06 74 GLY A O 1
ATOM 547 N N . SER A 1 75 ? -1.806 11.347 12.957 1.00 92.19 75 SER A N 1
ATOM 548 C CA . SER A 1 75 ? -2.335 10.135 12.315 1.00 92.19 75 SER A CA 1
ATOM 549 C C . SER A 1 75 ? -3.542 10.469 11.435 1.00 92.19 75 SER A C 1
ATOM 551 O O . SER A 1 75 ? -4.377 11.292 11.819 1.00 92.19 75 SER A O 1
ATOM 553 N N . LEU A 1 76 ? -3.665 9.787 10.291 1.00 92.25 76 LEU A N 1
ATOM 554 C CA . LEU A 1 76 ? -4.813 9.878 9.378 1.00 92.25 76 LEU A CA 1
ATOM 555 C C . LEU A 1 76 ? -6.114 9.328 9.985 1.00 92.25 76 LEU A C 1
ATOM 557 O O . LEU A 1 76 ? -7.191 9.845 9.693 1.00 92.25 76 LEU A O 1
ATOM 561 N N . ALA A 1 77 ? -6.023 8.342 10.882 1.00 95.94 77 ALA A N 1
ATOM 562 C CA . ALA A 1 77 ? -7.192 7.725 11.505 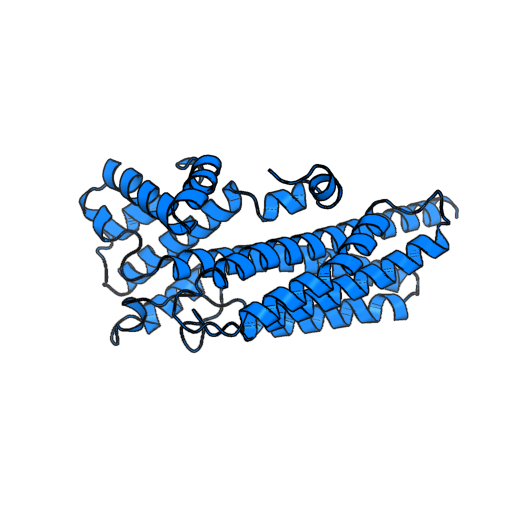1.00 95.94 77 ALA A CA 1
ATOM 563 C C . ALA A 1 77 ? -7.954 8.681 12.433 1.00 95.94 77 ALA A C 1
ATOM 565 O O . ALA A 1 77 ? -9.171 8.606 12.532 1.00 95.94 77 ALA A O 1
ATOM 566 N N . ILE A 1 78 ? -7.264 9.598 13.120 1.00 96.00 78 ILE A N 1
ATOM 567 C CA . ILE A 1 78 ? -7.886 10.475 14.128 1.00 96.00 78 ILE A CA 1
ATOM 568 C C . ILE A 1 78 ? -8.958 11.394 13.525 1.00 96.00 78 ILE A C 1
ATOM 570 O O . ILE A 1 78 ? -10.093 11.349 14.007 1.00 96.00 78 ILE A O 1
ATOM 574 N N . PRO A 1 79 ? -8.644 12.239 12.520 1.00 97.62 79 PRO A N 1
ATOM 575 C CA . PRO A 1 79 ? -9.653 13.094 11.909 1.00 97.62 79 PRO A CA 1
ATOM 576 C C . PRO A 1 79 ? -10.745 12.271 11.224 1.00 97.62 79 PRO A C 1
ATOM 578 O O . PRO A 1 79 ? -11.910 12.638 11.337 1.00 97.62 79 PRO A O 1
ATOM 581 N N . LEU A 1 80 ? -10.406 11.134 10.600 1.00 98.31 80 LEU A N 1
ATOM 582 C CA . LEU A 1 80 ? -11.411 10.270 9.987 1.00 98.31 80 LEU A CA 1
ATOM 583 C C . LEU A 1 80 ? -12.404 9.720 11.015 1.00 98.31 80 LEU A C 1
ATOM 585 O O . LEU A 1 80 ? -13.602 9.902 10.845 1.00 98.31 80 LEU A O 1
ATOM 589 N N . VAL A 1 81 ? -11.931 9.057 12.075 1.00 98.31 81 VAL A N 1
ATOM 590 C CA . VAL A 1 81 ? -12.799 8.446 13.097 1.00 98.31 81 VAL A CA 1
ATOM 591 C C . VAL A 1 81 ? -13.649 9.513 13.781 1.00 98.31 81 VAL A C 1
ATOM 593 O O . VAL A 1 81 ? -14.822 9.277 14.068 1.00 98.31 81 VAL A O 1
ATOM 596 N N . LYS A 1 82 ? -13.091 10.710 14.007 1.00 98.31 82 LYS A N 1
ATOM 597 C CA . LYS A 1 82 ? -13.854 11.855 14.512 1.00 98.31 82 LYS A CA 1
ATOM 598 C C . LYS A 1 82 ? -14.991 12.229 13.556 1.00 98.31 82 LYS A C 1
ATOM 600 O O . LYS A 1 82 ? -16.137 12.272 13.993 1.00 98.31 82 LYS A O 1
ATOM 605 N N . SER A 1 83 ? -14.693 12.458 12.277 1.00 98.19 83 SER A N 1
ATOM 606 C CA . SER A 1 83 ? -15.716 12.794 11.282 1.00 98.19 83 SER A CA 1
ATOM 607 C C . SER A 1 83 ? -16.744 11.676 11.119 1.00 98.19 83 SER A C 1
ATOM 609 O O . SER A 1 83 ? -17.931 11.960 11.054 1.00 98.19 83 SER A O 1
ATOM 611 N N . LEU A 1 84 ? -16.329 10.406 11.133 1.00 98.62 84 LEU A N 1
ATOM 612 C CA . LEU A 1 84 ? -17.243 9.267 11.052 1.00 98.62 84 LEU A CA 1
ATOM 613 C C . LEU A 1 84 ? -18.194 9.221 12.255 1.00 98.62 84 LEU A C 1
ATOM 615 O O . LEU A 1 84 ? -19.389 9.024 12.065 1.00 98.62 84 LEU A O 1
ATOM 619 N N . LYS A 1 85 ? -17.705 9.469 13.478 1.00 98.69 85 LYS A N 1
ATOM 620 C CA . LYS A 1 85 ? -18.551 9.581 14.680 1.00 98.69 85 LYS A CA 1
ATOM 621 C C . LYS A 1 85 ? -19.562 10.717 14.576 1.00 98.69 85 LYS A C 1
ATOM 623 O O . LYS A 1 85 ? -20.728 10.512 14.902 1.00 98.69 85 LYS A O 1
ATOM 628 N N . GLU A 1 86 ? -19.126 11.888 14.119 1.00 98.44 86 GLU A N 1
ATOM 629 C CA . GLU A 1 86 ? -20.003 13.042 13.900 1.00 98.44 86 GLU A CA 1
ATOM 630 C C . GLU A 1 86 ? -21.096 12.703 12.878 1.00 98.44 86 GLU A C 1
ATOM 632 O O . GLU A 1 86 ? -22.277 12.873 13.171 1.00 98.44 86 GLU A O 1
ATOM 637 N N . THR A 1 87 ? -20.728 12.147 11.720 1.00 98.31 87 THR A N 1
ATOM 638 C CA . THR A 1 87 ? -21.680 11.796 10.660 1.00 98.31 87 THR A CA 1
ATOM 639 C C . THR A 1 87 ? -22.626 10.671 11.079 1.00 98.31 87 THR A C 1
ATOM 641 O O . THR A 1 87 ? -23.823 10.786 10.841 1.00 98.31 87 THR A O 1
ATOM 644 N N . VAL A 1 88 ? -22.141 9.613 11.741 1.00 98.56 88 VAL A N 1
ATOM 645 C CA . VAL A 1 88 ? -22.996 8.541 12.287 1.00 98.56 88 VAL A CA 1
ATOM 646 C C . VAL A 1 88 ? -23.977 9.112 13.309 1.00 98.56 88 VAL A C 1
ATOM 648 O O . VAL A 1 88 ? -25.160 8.783 13.261 1.00 98.56 88 VAL A O 1
ATOM 651 N N . GLY A 1 89 ? -23.528 10.022 14.178 1.00 98.19 89 GLY A N 1
ATOM 652 C CA . GLY A 1 89 ? -24.365 10.654 15.198 1.00 98.19 89 GLY A CA 1
ATOM 653 C C . GLY A 1 89 ? -25.513 11.501 14.644 1.00 98.19 89 GLY A C 1
ATOM 654 O O . GLY A 1 89 ? -26.529 11.638 15.321 1.00 98.19 89 GLY A O 1
ATOM 655 N N . LEU A 1 90 ? -25.403 12.013 13.412 1.00 97.00 90 LEU A N 1
ATOM 656 C CA . LEU A 1 90 ? -26.509 12.709 12.739 1.00 97.00 90 LEU A CA 1
ATOM 657 C C . LEU A 1 90 ? -27.684 11.775 12.407 1.00 97.00 90 LEU A C 1
ATOM 659 O O . LEU A 1 90 ? -28.817 12.243 12.316 1.00 97.00 90 LEU A O 1
ATOM 663 N N . PHE A 1 91 ? -27.425 10.477 12.219 1.00 94.12 91 PHE A N 1
ATOM 664 C CA . PHE A 1 91 ? -28.436 9.490 11.820 1.00 94.12 91 PHE A CA 1
ATOM 665 C C . PHE A 1 91 ? -28.818 8.534 12.954 1.00 94.12 91 PHE A C 1
ATOM 667 O O . PHE A 1 91 ? -29.982 8.165 13.079 1.00 94.12 91 PHE A O 1
ATOM 674 N N . ASN A 1 92 ? -27.844 8.115 13.765 1.00 97.50 92 ASN A N 1
ATOM 675 C CA . ASN A 1 92 ? -28.024 7.178 14.866 1.00 97.50 92 ASN A CA 1
ATOM 676 C C . ASN A 1 92 ? -27.028 7.477 16.009 1.00 97.50 92 ASN A C 1
ATOM 678 O O . ASN A 1 92 ? -25.913 6.944 16.020 1.00 97.50 92 ASN A O 1
ATOM 682 N N . PRO A 1 93 ? -27.422 8.300 16.998 1.00 97.94 93 PRO A N 1
ATOM 683 C CA . PRO A 1 93 ? -26.589 8.608 18.161 1.00 97.94 93 PRO A CA 1
ATOM 684 C C . PRO A 1 93 ? -26.151 7.376 18.968 1.00 97.94 93 PRO A C 1
ATOM 686 O O . PRO A 1 93 ? -25.044 7.362 19.504 1.00 97.94 93 PRO A O 1
ATOM 689 N N . GLU A 1 94 ? -26.974 6.324 19.027 1.00 98.06 94 GLU A N 1
ATOM 690 C CA . GLU A 1 94 ? -26.669 5.093 19.772 1.00 98.06 94 GLU A CA 1
ATOM 691 C C . GLU A 1 94 ? -25.558 4.264 19.110 1.00 98.06 94 GLU A C 1
ATOM 693 O O . GLU A 1 94 ? -24.894 3.473 19.776 1.00 98.06 94 GLU A O 1
ATOM 698 N N . ALA A 1 95 ? -25.307 4.464 17.811 1.00 98.50 95 ALA A N 1
ATOM 699 C CA . ALA A 1 95 ? -24.239 3.781 17.084 1.00 98.50 95 ALA A CA 1
ATOM 700 C C . ALA A 1 95 ? -22.846 4.399 17.314 1.00 98.50 95 ALA A C 1
ATOM 702 O O . ALA A 1 95 ? -21.832 3.741 17.084 1.00 98.50 95 ALA A O 1
ATOM 703 N N . VAL A 1 96 ? -22.769 5.651 17.781 1.00 98.62 96 VAL A N 1
ATOM 704 C CA . VAL A 1 96 ? -21.511 6.415 17.908 1.00 98.62 96 VAL A CA 1
ATOM 705 C C . VAL A 1 96 ? -20.451 5.736 18.793 1.00 98.62 96 VAL A C 1
ATOM 707 O O . VAL A 1 96 ? -19.278 5.741 18.399 1.00 98.62 96 VAL A O 1
ATOM 710 N N . PRO A 1 97 ? -20.789 5.130 19.952 1.00 98.44 97 PRO A N 1
ATOM 711 C CA . PRO A 1 97 ? -19.811 4.417 20.777 1.00 98.44 97 PRO A CA 1
ATOM 712 C C . PRO A 1 97 ? -19.161 3.221 20.071 1.00 98.44 97 PRO A C 1
ATOM 714 O O . PRO A 1 97 ? -18.055 2.831 20.443 1.00 98.44 97 PRO A O 1
ATOM 717 N N . TYR A 1 98 ? -19.823 2.670 19.049 1.00 98.44 98 TYR A N 1
ATOM 718 C CA . TYR A 1 98 ? -19.372 1.492 18.310 1.00 98.44 98 TYR A CA 1
ATOM 719 C C . TYR A 1 98 ? -18.523 1.826 17.072 1.00 98.44 98 TYR A C 1
ATOM 721 O O . TYR A 1 98 ? -17.953 0.929 16.457 1.00 98.44 98 TYR A O 1
ATOM 729 N N . VAL A 1 99 ? -18.392 3.106 16.708 1.00 98.44 99 VAL A N 1
ATOM 730 C CA . VAL A 1 99 ? -17.473 3.532 15.642 1.00 98.44 99 VAL A CA 1
ATOM 731 C C . VAL A 1 99 ? -16.029 3.316 16.095 1.00 98.44 99 VAL A C 1
ATOM 733 O O . VAL A 1 99 ? -15.626 3.857 17.134 1.00 98.44 99 VAL A O 1
ATOM 736 N N . HIS A 1 100 ? -15.244 2.595 15.286 1.00 97.88 100 HIS A N 1
ATOM 737 C CA . HIS A 1 100 ? -13.861 2.216 15.582 1.00 97.88 100 HIS A CA 1
ATOM 738 C C . HIS A 1 100 ? -13.716 1.452 16.915 1.00 97.88 100 HIS A C 1
ATOM 740 O O . HIS A 1 100 ? -12.765 1.648 17.677 1.00 97.88 100 HIS A O 1
ATOM 746 N N . PHE A 1 101 ? -14.708 0.626 17.260 1.00 97.00 101 PHE A N 1
ATOM 747 C CA . PHE A 1 101 ? -14.750 -0.070 18.543 1.00 97.00 101 PHE A CA 1
ATOM 748 C C . PHE A 1 101 ? -13.626 -1.107 18.676 1.00 97.00 101 PHE A C 1
ATOM 750 O O . PHE A 1 101 ? -13.335 -1.849 17.741 1.00 97.00 101 PHE A O 1
ATOM 757 N N . ALA A 1 102 ? -13.012 -1.165 19.862 1.00 94.31 102 ALA A N 1
ATOM 758 C CA . ALA A 1 102 ? -11.960 -2.114 20.253 1.00 94.31 102 ALA A CA 1
ATOM 759 C C . ALA A 1 102 ? -10.667 -2.122 19.401 1.00 94.31 102 ALA A C 1
ATOM 761 O O . ALA A 1 102 ? -9.787 -2.945 19.651 1.00 94.31 102 ALA A O 1
ATOM 762 N N . CYS A 1 103 ? -10.519 -1.192 18.454 1.00 94.94 103 CYS A N 1
ATOM 763 C CA . CYS A 1 103 ? -9.353 -1.071 17.577 1.00 94.94 103 CYS A CA 1
ATOM 764 C C . CYS A 1 103 ? -8.508 0.167 17.905 1.00 94.94 103 CYS A C 1
ATOM 766 O O . CYS A 1 103 ? -8.887 1.048 18.683 1.00 94.94 103 CYS A O 1
ATOM 768 N N . THR A 1 104 ? -7.328 0.223 17.301 1.00 94.19 104 THR A N 1
ATOM 769 C CA . THR A 1 104 ? -6.375 1.324 17.388 1.00 94.19 104 THR A CA 1
ATOM 770 C C . THR A 1 104 ? -6.286 2.088 16.071 1.00 94.19 104 THR A C 1
ATOM 772 O O . THR A 1 104 ? -6.583 1.593 14.986 1.00 94.19 104 THR A O 1
ATOM 775 N N . LYS A 1 105 ? -5.757 3.311 16.150 1.00 93.12 105 LYS A N 1
ATOM 776 C CA . LYS A 1 105 ? -5.492 4.159 14.977 1.00 93.12 105 LYS A CA 1
ATOM 777 C C . LYS A 1 105 ? -4.579 3.479 13.953 1.00 93.12 105 LYS A C 1
ATOM 779 O O . LYS A 1 105 ? -4.727 3.732 12.762 1.00 93.12 105 LYS A O 1
ATOM 784 N N . GLN A 1 106 ? -3.629 2.667 14.418 1.00 93.88 106 GLN A N 1
ATOM 785 C CA . GLN A 1 106 ? -2.703 1.964 13.539 1.00 93.88 106 GLN A CA 1
ATOM 786 C C . GLN A 1 106 ? -3.395 0.817 12.802 1.00 93.88 106 GLN A C 1
ATOM 788 O O . GLN A 1 106 ? -3.132 0.647 11.621 1.00 93.88 106 GLN A O 1
ATOM 793 N N . ASP A 1 107 ? -4.352 0.128 13.432 1.00 96.38 107 ASP A N 1
ATOM 794 C CA . ASP A 1 107 ? -5.151 -0.918 12.771 1.00 96.38 107 ASP A CA 1
ATOM 795 C C . ASP A 1 107 ? -5.848 -0.397 11.514 1.00 96.38 107 ASP A C 1
ATOM 797 O O . ASP A 1 107 ? -5.794 -1.007 10.444 1.00 96.38 107 ASP A O 1
ATOM 801 N N . LEU A 1 108 ? -6.440 0.794 11.634 1.00 97.50 108 LEU A N 1
ATOM 802 C CA . LEU A 1 108 ? -7.119 1.451 10.527 1.00 97.50 108 LEU A CA 1
ATOM 803 C C . LEU A 1 108 ? -6.151 1.863 9.412 1.00 97.50 108 LEU A C 1
ATOM 805 O O . LEU A 1 108 ? -6.421 1.613 8.238 1.00 97.50 108 LEU A O 1
ATOM 809 N N . VAL A 1 109 ? -5.035 2.507 9.766 1.00 95.88 109 VAL A N 1
ATOM 810 C CA . VAL A 1 109 ? -4.075 3.030 8.781 1.00 95.88 109 VAL A CA 1
ATOM 811 C C . VAL A 1 109 ? -3.305 1.906 8.089 1.00 95.88 109 VAL A C 1
ATOM 813 O O . VAL A 1 109 ? -3.196 1.933 6.864 1.00 95.88 109 VAL A O 1
ATOM 816 N N . ASP A 1 110 ? -2.805 0.914 8.826 1.00 96.69 110 ASP A N 1
ATOM 817 C CA . ASP A 1 110 ? -2.021 -0.186 8.257 1.00 96.69 110 ASP A CA 1
ATOM 818 C C . ASP A 1 110 ? -2.910 -1.063 7.360 1.00 96.69 110 ASP A C 1
ATOM 820 O O . ASP A 1 110 ? -2.553 -1.306 6.207 1.00 96.69 110 ASP A O 1
ATOM 824 N N . THR A 1 111 ? -4.126 -1.424 7.796 1.00 98.38 111 THR A N 1
ATOM 825 C CA . THR A 1 111 ? -5.057 -2.194 6.946 1.00 98.38 111 THR A CA 1
ATOM 826 C C . THR A 1 111 ? -5.475 -1.411 5.696 1.00 98.38 111 THR A C 1
ATOM 828 O O . THR A 1 111 ? -5.540 -1.971 4.600 1.00 98.38 111 THR A O 1
ATOM 831 N N . ALA A 1 112 ? -5.721 -0.099 5.810 1.00 97.88 112 ALA A N 1
ATOM 832 C CA . ALA A 1 112 ? -6.009 0.738 4.644 1.00 97.88 112 ALA A CA 1
ATOM 833 C C . ALA A 1 112 ? -4.810 0.827 3.684 1.00 97.88 112 ALA A C 1
ATOM 835 O O . ALA A 1 112 ? -4.993 0.804 2.465 1.00 97.88 112 ALA A O 1
ATOM 836 N N . THR A 1 113 ? -3.588 0.879 4.218 1.00 96.88 113 THR A N 1
ATOM 837 C CA . THR A 1 113 ? -2.357 0.884 3.420 1.00 96.88 113 THR A CA 1
ATOM 838 C C . THR A 1 113 ? -2.190 -0.435 2.671 1.00 96.88 113 THR A C 1
ATOM 840 O O . THR A 1 113 ? -1.918 -0.409 1.473 1.00 96.88 113 THR A O 1
ATOM 843 N N . VAL A 1 114 ? -2.448 -1.573 3.322 1.00 98.25 114 VAL A N 1
ATOM 844 C CA . VAL A 1 114 ? -2.438 -2.905 2.695 1.00 98.25 114 VAL A CA 1
ATOM 845 C C . VAL A 1 114 ? -3.419 -2.981 1.519 1.00 98.25 114 VAL A C 1
ATOM 847 O O . VAL A 1 114 ? -3.041 -3.442 0.441 1.00 98.25 114 VAL A O 1
ATOM 850 N N . LEU A 1 115 ? -4.648 -2.470 1.677 1.00 97.88 115 LEU A N 1
ATOM 851 C CA . LEU A 1 115 ? -5.639 -2.429 0.591 1.00 97.88 115 LEU A CA 1
ATOM 852 C C . LEU A 1 115 ? -5.129 -1.648 -0.626 1.00 97.88 115 LEU A C 1
ATOM 854 O O . LEU A 1 115 ? -5.218 -2.125 -1.754 1.00 97.88 115 LEU A O 1
ATOM 858 N N . ILE A 1 116 ? -4.566 -0.460 -0.401 1.00 95.81 116 ILE A N 1
ATOM 859 C CA . ILE A 1 116 ? -4.031 0.379 -1.482 1.00 95.81 116 ILE A CA 1
ATOM 860 C C . ILE A 1 116 ? -2.816 -0.286 -2.125 1.00 95.81 116 ILE A C 1
ATOM 862 O O . ILE A 1 116 ? -2.676 -0.281 -3.347 1.00 95.81 116 ILE A O 1
ATOM 866 N N . THR A 1 117 ? -1.943 -0.888 -1.318 1.00 96.81 117 THR A N 1
ATOM 867 C CA . THR A 1 117 ? -0.788 -1.642 -1.801 1.00 96.81 117 THR A CA 1
ATOM 868 C C . THR A 1 117 ? -1.211 -2.789 -2.706 1.00 96.81 117 THR A C 1
ATOM 870 O O . THR A 1 117 ? -0.654 -2.892 -3.796 1.00 96.81 117 THR A O 1
ATOM 873 N N . ARG A 1 118 ? -2.206 -3.602 -2.327 1.00 97.00 118 ARG A N 1
ATOM 874 C CA . ARG A 1 118 ? -2.733 -4.670 -3.192 1.00 97.00 118 ARG A CA 1
ATOM 875 C C . ARG A 1 118 ? -3.166 -4.113 -4.550 1.00 97.00 118 ARG A C 1
ATOM 877 O O . ARG A 1 118 ? -2.678 -4.575 -5.580 1.00 97.00 118 ARG A O 1
ATOM 884 N N . ASP A 1 119 ? -4.005 -3.080 -4.545 1.00 94.62 119 ASP A N 1
ATOM 885 C CA . ASP A 1 119 ? -4.555 -2.486 -5.767 1.00 94.62 119 ASP A CA 1
ATOM 886 C C . ASP A 1 119 ? -3.440 -1.921 -6.684 1.00 94.62 119 ASP A C 1
ATOM 888 O O . ASP A 1 119 ? -3.514 -2.002 -7.915 1.00 94.62 119 ASP A O 1
ATOM 892 N N . VAL A 1 120 ? -2.372 -1.358 -6.105 1.00 93.62 120 VAL A N 1
ATOM 893 C CA . VAL A 1 120 ? -1.201 -0.867 -6.855 1.00 93.62 120 VAL A CA 1
ATOM 894 C C . VAL A 1 120 ? -0.337 -2.016 -7.377 1.00 93.62 120 VAL A C 1
ATOM 896 O O . VAL A 1 120 ? 0.105 -1.965 -8.527 1.00 93.62 120 VAL A O 1
ATOM 899 N N . LEU A 1 121 ? -0.111 -3.062 -6.580 1.00 96.00 121 LEU A N 1
ATOM 900 C CA . LEU A 1 121 ? 0.656 -4.239 -6.994 1.00 96.00 121 LEU A CA 1
ATOM 901 C C . LEU A 1 121 ? -0.020 -4.991 -8.145 1.00 96.00 121 LEU A C 1
ATOM 903 O O . LEU A 1 121 ? 0.675 -5.509 -9.019 1.00 96.00 121 LEU A O 1
ATOM 907 N N . GLU A 1 122 ? -1.352 -5.026 -8.198 1.00 94.94 122 GLU A N 1
ATOM 908 C CA . GLU A 1 122 ? -2.100 -5.594 -9.326 1.00 94.94 122 GLU A CA 1
ATOM 909 C C . GLU A 1 122 ? -1.868 -4.815 -10.625 1.00 94.94 122 GLU A C 1
ATOM 911 O O . GLU A 1 122 ? -1.580 -5.406 -11.671 1.00 94.94 122 GLU A O 1
ATOM 916 N N . ARG A 1 123 ? -1.918 -3.479 -10.563 1.00 92.69 123 ARG A N 1
ATOM 917 C CA . ARG A 1 123 ? -1.620 -2.612 -11.716 1.00 92.69 123 ARG A CA 1
ATOM 918 C C . ARG A 1 123 ? -0.179 -2.784 -12.182 1.00 92.69 123 ARG A C 1
ATOM 920 O O . ARG A 1 123 ? 0.062 -3.026 -13.365 1.00 92.69 123 ARG A O 1
ATOM 927 N N . LEU A 1 124 ? 0.757 -2.739 -11.234 1.00 94.50 124 LEU A N 1
ATOM 928 C CA . LEU A 1 124 ? 2.182 -2.962 -11.460 1.00 94.50 124 LEU A CA 1
ATOM 929 C C . LEU A 1 124 ? 2.438 -4.317 -12.126 1.00 94.50 124 LEU A C 1
ATOM 931 O O . LEU A 1 124 ? 3.179 -4.396 -13.104 1.00 94.50 124 LEU A O 1
ATOM 935 N N . ARG A 1 125 ? 1.792 -5.381 -11.635 1.00 97.00 125 ARG A N 1
ATOM 936 C CA . ARG A 1 125 ? 1.874 -6.722 -12.220 1.00 97.00 125 ARG A CA 1
ATOM 937 C C . ARG A 1 125 ? 1.450 -6.707 -13.685 1.00 97.00 125 ARG A C 1
ATOM 939 O O . ARG A 1 125 ? 2.177 -7.245 -14.516 1.00 97.00 125 ARG A O 1
ATOM 946 N N . GLY A 1 126 ? 0.327 -6.064 -14.002 1.00 96.56 126 GLY A N 1
ATOM 947 C CA . GLY A 1 126 ? -0.163 -5.943 -15.374 1.00 96.56 126 GLY A CA 1
ATOM 948 C C . GLY A 1 126 ? 0.818 -5.225 -16.307 1.00 96.56 126 GLY A C 1
ATOM 949 O O . GLY A 1 126 ? 1.076 -5.712 -17.407 1.00 96.56 126 GLY A O 1
ATOM 950 N N . ASP A 1 127 ? 1.400 -4.102 -15.875 1.00 96.12 127 ASP A N 1
ATOM 951 C CA . ASP A 1 127 ? 2.405 -3.365 -16.660 1.00 96.12 127 ASP A CA 1
ATOM 952 C C . ASP A 1 127 ? 3.663 -4.204 -16.907 1.00 96.12 127 ASP A C 1
ATOM 954 O O . ASP A 1 127 ? 4.134 -4.328 -18.037 1.00 96.12 127 ASP A O 1
ATOM 958 N N . VAL A 1 128 ? 4.191 -4.840 -15.863 1.00 98.12 128 VAL A N 1
ATOM 959 C CA . VAL A 1 128 ? 5.415 -5.644 -15.959 1.00 98.12 128 VAL A CA 1
ATOM 960 C C . VAL A 1 128 ? 5.202 -6.890 -16.823 1.00 98.12 128 VAL A C 1
ATOM 962 O O . VAL A 1 128 ? 6.083 -7.244 -17.608 1.00 98.12 128 VAL A O 1
ATOM 965 N N . GLN A 1 129 ? 4.032 -7.534 -16.738 1.00 98.31 129 GLN A N 1
ATOM 966 C CA . GLN A 1 129 ? 3.662 -8.643 -17.624 1.00 98.31 129 GLN A CA 1
ATOM 967 C C . GLN A 1 129 ? 3.608 -8.201 -19.089 1.00 98.31 129 GLN A C 1
ATOM 969 O O . GLN A 1 129 ? 4.123 -8.910 -19.954 1.00 98.31 129 GLN A O 1
ATOM 974 N N . ARG A 1 130 ? 3.046 -7.019 -19.374 1.00 97.56 130 ARG A N 1
ATOM 975 C CA . ARG A 1 130 ? 3.042 -6.448 -20.729 1.00 97.56 130 ARG A CA 1
ATOM 976 C C . ARG A 1 130 ? 4.457 -6.190 -21.240 1.00 97.56 130 ARG A C 1
ATOM 978 O O . ARG A 1 130 ? 4.769 -6.614 -22.350 1.00 97.56 130 ARG A O 1
ATOM 985 N N . CYS A 1 131 ? 5.323 -5.574 -20.434 1.00 97.44 131 CYS A N 1
ATOM 986 C CA . CYS A 1 131 ? 6.733 -5.382 -20.785 1.00 97.44 131 CYS A CA 1
ATOM 987 C C . CYS A 1 131 ? 7.413 -6.712 -21.130 1.00 97.44 131 CYS A C 1
ATOM 989 O O . CYS A 1 131 ? 8.038 -6.834 -22.182 1.00 97.44 131 CYS A O 1
ATOM 991 N N . ALA A 1 132 ? 7.266 -7.720 -20.264 1.00 98.00 132 ALA A N 1
ATOM 992 C CA . ALA A 1 132 ? 7.865 -9.034 -20.473 1.00 98.00 132 ALA A CA 1
ATOM 993 C C . ALA A 1 132 ? 7.356 -9.699 -21.762 1.00 98.00 132 ALA A C 1
ATOM 995 O O . ALA A 1 132 ? 8.156 -10.233 -22.527 1.00 98.00 132 ALA A O 1
ATOM 996 N N . HIS A 1 133 ? 6.052 -9.611 -22.037 1.00 97.44 133 HIS A N 1
ATOM 997 C CA . HIS A 1 133 ? 5.449 -10.163 -23.248 1.00 97.44 133 HIS A CA 1
ATOM 998 C C . HIS A 1 133 ? 5.959 -9.483 -24.529 1.00 97.44 133 HIS A C 1
ATOM 1000 O O . HIS A 1 133 ? 6.303 -10.168 -25.495 1.00 97.44 133 HIS A O 1
ATOM 1006 N N . ILE A 1 134 ? 6.065 -8.149 -24.535 1.00 96.38 134 ILE A N 1
ATOM 1007 C CA . ILE A 1 134 ? 6.622 -7.400 -25.674 1.00 96.38 134 ILE A CA 1
ATOM 1008 C C . ILE A 1 134 ? 8.073 -7.826 -25.918 1.00 96.38 134 ILE A C 1
ATOM 1010 O O . ILE A 1 134 ? 8.431 -8.185 -27.036 1.00 96.38 134 ILE A O 1
ATOM 1014 N N . LEU A 1 135 ? 8.896 -7.867 -24.868 1.00 96.00 135 LEU A N 1
ATOM 1015 C CA . LEU A 1 135 ? 10.299 -8.273 -24.975 1.00 96.00 135 LEU A CA 1
ATOM 1016 C C . LEU A 1 135 ? 10.454 -9.698 -25.514 1.00 96.00 135 LEU A C 1
ATOM 1018 O O . LEU A 1 135 ? 11.303 -9.937 -26.367 1.00 96.00 135 LEU A O 1
ATOM 1022 N N . GLN A 1 136 ? 9.622 -10.637 -25.062 1.00 96.25 136 GLN A N 1
ATOM 1023 C CA . GLN A 1 136 ? 9.618 -12.005 -25.585 1.00 96.25 136 GLN A CA 1
ATOM 1024 C C . GLN A 1 136 ? 9.236 -12.056 -27.066 1.00 96.25 136 GLN A C 1
ATOM 1026 O O . GLN A 1 136 ? 9.884 -12.764 -27.832 1.00 96.25 136 GLN A O 1
ATOM 1031 N N . THR A 1 137 ? 8.237 -11.274 -27.478 1.00 95.38 137 THR A N 1
ATOM 1032 C CA . THR A 1 137 ? 7.808 -11.178 -28.884 1.00 95.38 137 THR A CA 1
ATOM 1033 C C . THR A 1 137 ? 8.919 -10.616 -29.775 1.00 95.38 137 THR A C 1
ATOM 1035 O O . THR A 1 137 ? 9.083 -11.053 -30.910 1.00 95.38 137 THR A O 1
ATOM 1038 N N . LEU A 1 138 ? 9.737 -9.705 -29.242 1.00 92.75 138 LEU A N 1
ATOM 1039 C CA . LEU A 1 138 ? 10.910 -9.141 -29.916 1.00 92.75 138 LEU A CA 1
ATOM 1040 C C . LEU A 1 138 ? 12.165 -10.037 -29.838 1.00 92.75 138 LEU A C 1
ATOM 1042 O O . LEU A 1 138 ? 13.235 -9.623 -30.277 1.00 92.75 138 LEU A O 1
ATOM 1046 N N . GLY A 1 139 ? 12.076 -11.240 -29.257 1.00 94.38 139 GLY A N 1
ATOM 1047 C CA . GLY A 1 139 ? 13.214 -12.154 -29.093 1.00 94.38 139 GLY A CA 1
ATOM 1048 C C . GLY A 1 139 ? 14.201 -11.768 -27.981 1.00 94.38 139 GLY A C 1
ATOM 1049 O O . GLY A 1 139 ? 15.255 -12.384 -27.849 1.00 94.38 139 GLY A O 1
ATOM 105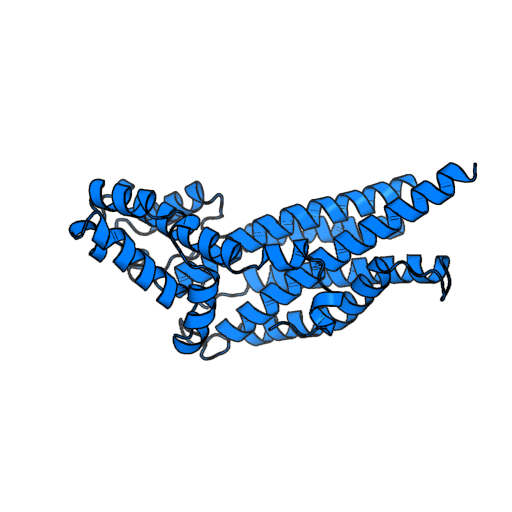0 N N . ALA A 1 140 ? 13.873 -10.783 -27.142 1.00 93.94 140 ALA A N 1
ATOM 1051 C CA . ALA A 1 140 ? 14.706 -10.291 -26.045 1.00 93.94 140 ALA A CA 1
ATOM 1052 C C . ALA A 1 140 ? 14.417 -11.022 -24.716 1.00 93.94 140 ALA A C 1
ATOM 1054 O O . ALA A 1 140 ? 14.150 -10.398 -23.683 1.00 93.94 140 ALA A O 1
ATOM 1055 N N . SER A 1 141 ? 14.455 -12.360 -24.720 1.00 94.06 141 SER A N 1
ATOM 1056 C CA . SER A 1 141 ? 14.113 -13.183 -23.545 1.00 94.06 141 SER A CA 1
ATOM 1057 C C . SER A 1 141 ? 14.978 -12.886 -22.314 1.00 94.06 141 SER A C 1
ATOM 1059 O O . SER A 1 141 ? 14.457 -12.857 -21.198 1.00 94.06 141 SER A O 1
ATOM 1061 N N . ASP A 1 142 ? 16.263 -12.583 -22.506 1.00 94.50 142 ASP A N 1
ATOM 1062 C CA . ASP A 1 142 ? 17.177 -12.237 -21.410 1.00 94.50 142 ASP A CA 1
ATOM 1063 C C . ASP A 1 142 ? 16.782 -10.928 -20.709 1.00 94.50 142 ASP A C 1
ATOM 1065 O O . ASP A 1 142 ? 16.900 -10.816 -19.487 1.00 94.50 142 ASP A O 1
ATOM 1069 N N . ALA A 1 143 ? 16.243 -9.958 -21.458 1.00 94.56 143 ALA A N 1
ATOM 1070 C CA . ALA A 1 143 ? 15.731 -8.703 -20.909 1.00 94.56 143 ALA A CA 1
ATOM 1071 C C . ALA A 1 143 ? 14.387 -8.889 -20.178 1.00 94.56 143 ALA A C 1
ATOM 1073 O O . ALA A 1 143 ? 14.108 -8.181 -19.210 1.00 94.56 143 ALA A O 1
ATOM 1074 N N . ALA A 1 144 ? 13.569 -9.862 -20.597 1.00 97.38 144 ALA A N 1
ATOM 1075 C CA . ALA A 1 144 ? 12.309 -10.209 -19.932 1.00 97.38 144 ALA A CA 1
ATOM 1076 C C . ALA A 1 144 ? 12.519 -11.007 -18.631 1.00 97.38 144 ALA A C 1
ATOM 1078 O O . ALA A 1 144 ? 11.754 -10.867 -17.675 1.00 97.38 144 ALA A O 1
ATOM 1079 N N . ALA A 1 145 ? 13.565 -11.836 -18.567 1.00 97.94 145 ALA A N 1
ATOM 1080 C CA . ALA A 1 145 ? 13.844 -12.727 -17.443 1.00 97.94 145 ALA A CA 1
ATOM 1081 C C . ALA A 1 145 ? 13.869 -12.051 -16.048 1.00 97.94 145 ALA A C 1
ATOM 1083 O O . ALA A 1 145 ? 13.244 -12.592 -15.130 1.00 97.94 145 ALA A O 1
ATOM 1084 N N . PRO A 1 146 ? 14.536 -10.896 -15.822 1.00 98.31 146 PRO A N 1
ATOM 1085 C CA . PRO A 1 146 ? 14.513 -10.236 -14.514 1.00 98.31 146 PRO A CA 1
ATOM 1086 C C . PRO A 1 146 ? 13.121 -9.722 -14.124 1.00 98.31 146 PRO A C 1
ATOM 1088 O O . PRO A 1 146 ? 12.778 -9.772 -12.945 1.00 98.31 146 PRO A O 1
ATOM 1091 N N . LEU A 1 147 ? 12.294 -9.302 -15.088 1.00 98.31 147 LEU A N 1
ATOM 1092 C CA . LEU A 1 147 ? 10.918 -8.869 -14.823 1.00 98.31 147 LEU A CA 1
ATOM 1093 C C . LEU A 1 147 ? 10.051 -10.034 -14.339 1.00 98.31 147 LEU A C 1
ATOM 1095 O O . LEU A 1 147 ? 9.350 -9.909 -13.339 1.00 98.31 147 LEU A O 1
ATOM 1099 N N . LEU A 1 148 ? 10.152 -11.188 -15.004 1.00 98.50 148 LEU A N 1
ATOM 1100 C CA . LEU A 1 148 ? 9.416 -12.397 -14.624 1.00 98.50 148 LEU A CA 1
ATOM 1101 C C . LEU 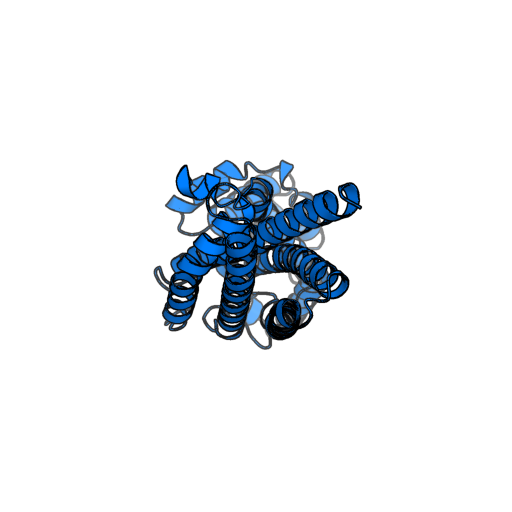A 1 148 ? 9.819 -12.897 -13.231 1.00 98.50 148 LEU A C 1
ATOM 1103 O O . LEU A 1 148 ? 8.950 -13.222 -12.423 1.00 98.50 148 LEU A O 1
ATOM 1107 N N . ARG A 1 149 ? 11.120 -12.889 -12.910 1.00 98.50 149 ARG A N 1
ATOM 1108 C CA . ARG A 1 149 ? 11.594 -13.197 -11.550 1.00 98.50 149 ARG A CA 1
ATOM 1109 C C . ARG A 1 149 ? 11.094 -12.177 -10.527 1.00 98.50 149 ARG A C 1
ATOM 1111 O O . ARG A 1 149 ? 10.709 -12.565 -9.430 1.00 98.50 149 ARG A O 1
ATOM 1118 N N . GLY A 1 150 ? 11.066 -10.891 -10.880 1.00 98.44 150 GLY A N 1
ATOM 1119 C CA . GLY A 1 150 ? 10.499 -9.838 -10.036 1.00 98.44 150 GLY A CA 1
ATOM 1120 C C . GLY A 1 150 ? 9.027 -10.093 -9.702 1.00 98.44 150 GLY A C 1
ATOM 1121 O O . GLY A 1 150 ? 8.644 -10.020 -8.539 1.00 98.44 150 GLY A O 1
ATOM 1122 N N . LEU A 1 151 ? 8.218 -10.486 -10.691 1.00 98.44 151 LEU A N 1
ATOM 1123 C CA . LEU A 1 151 ? 6.812 -10.848 -10.483 1.00 98.44 151 LEU A CA 1
ATOM 1124 C C . LEU A 1 151 ? 6.635 -12.055 -9.555 1.00 98.44 151 LEU A C 1
ATOM 1126 O O . LEU A 1 151 ? 5.743 -12.043 -8.711 1.00 98.44 151 LEU A O 1
ATOM 1130 N N . GLN A 1 152 ? 7.478 -13.081 -9.696 1.00 98.31 152 GLN A N 1
ATOM 1131 C CA . GLN A 1 152 ? 7.452 -14.256 -8.819 1.00 98.31 152 GLN A CA 1
ATOM 1132 C C . GLN A 1 152 ? 7.763 -13.879 -7.367 1.00 98.31 152 GLN A C 1
ATOM 1134 O O . GLN A 1 152 ? 7.054 -14.308 -6.460 1.00 98.31 152 GLN A O 1
ATOM 1139 N N . ARG A 1 153 ? 8.785 -13.042 -7.153 1.00 98.19 153 ARG A N 1
ATOM 1140 C CA . ARG A 1 153 ? 9.156 -12.550 -5.819 1.00 98.19 153 ARG A CA 1
ATOM 1141 C C . ARG A 1 153 ? 8.035 -11.731 -5.190 1.00 98.19 153 ARG A C 1
ATOM 1143 O O . ARG A 1 153 ? 7.622 -12.051 -4.086 1.00 98.19 153 ARG A O 1
ATOM 1150 N N . LEU A 1 154 ? 7.480 -10.766 -5.929 1.00 98.12 154 LEU A N 1
ATOM 1151 C CA . LEU A 1 154 ? 6.351 -9.962 -5.456 1.00 98.12 154 LEU A CA 1
ATOM 1152 C C . LEU A 1 154 ? 5.127 -10.810 -5.114 1.00 98.12 154 LEU A C 1
ATOM 1154 O O . LEU A 1 154 ? 4.450 -10.520 -4.140 1.00 98.12 154 LEU A O 1
ATOM 1158 N N . ALA A 1 155 ? 4.817 -11.844 -5.901 1.00 97.50 155 ALA A N 1
ATOM 1159 C CA . ALA A 1 155 ? 3.703 -12.735 -5.587 1.00 97.50 155 ALA A CA 1
ATOM 1160 C C . ALA A 1 155 ? 3.937 -13.500 -4.275 1.00 97.50 155 ALA A C 1
ATOM 1162 O O . ALA A 1 155 ? 3.008 -13.657 -3.485 1.00 97.50 155 ALA A O 1
ATOM 1163 N N . HIS A 1 156 ? 5.173 -13.941 -4.038 1.00 97.69 156 HIS A N 1
ATOM 1164 C CA . HIS A 1 156 ? 5.548 -14.616 -2.804 1.00 97.69 156 HIS A CA 1
ATOM 1165 C C . HIS A 1 156 ? 5.469 -13.672 -1.599 1.00 97.69 156 HIS A C 1
ATOM 1167 O O . HIS A 1 156 ? 4.660 -13.916 -0.711 1.00 97.69 156 HIS A O 1
ATOM 1173 N N . SER A 1 157 ? 6.204 -12.556 -1.598 1.00 98.00 157 SER A N 1
ATOM 1174 C CA . SER A 1 157 ? 6.220 -11.633 -0.454 1.00 98.00 157 SER A CA 1
ATOM 1175 C C . SER A 1 157 ? 4.872 -10.958 -0.197 1.00 98.00 157 SER A C 1
ATOM 1177 O O . SER A 1 157 ? 4.525 -10.707 0.953 1.00 98.00 157 SER A O 1
ATOM 1179 N N . ALA A 1 158 ? 4.055 -10.724 -1.229 1.00 97.81 158 ALA A N 1
ATOM 1180 C CA 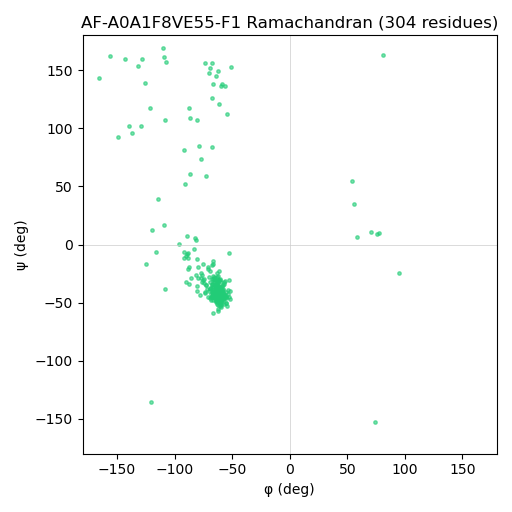. ALA A 1 158 ? 2.694 -10.221 -1.044 1.00 97.81 158 ALA A CA 1
ATOM 1181 C C . ALA A 1 158 ? 1.775 -11.216 -0.314 1.00 97.81 158 ALA A C 1
ATOM 1183 O O . ALA A 1 158 ? 0.845 -10.778 0.357 1.00 97.81 158 ALA A O 1
ATOM 1184 N N . THR A 1 159 ? 2.023 -12.526 -0.420 1.00 95.56 159 THR A N 1
ATOM 1185 C CA . THR A 1 159 ? 1.225 -13.540 0.296 1.00 95.56 159 THR A CA 1
ATOM 1186 C C . THR A 1 159 ? 1.362 -13.375 1.809 1.00 95.56 159 THR A C 1
ATOM 1188 O O . THR A 1 159 ? 0.375 -13.500 2.528 1.00 95.56 159 THR A O 1
ATOM 1191 N N . ASP A 1 160 ? 2.563 -13.028 2.272 1.00 93.25 160 ASP A N 1
ATOM 1192 C CA . ASP A 1 160 ? 2.854 -12.857 3.696 1.00 93.25 160 ASP A CA 1
ATOM 1193 C C . ASP A 1 160 ? 2.547 -11.429 4.181 1.00 93.25 160 ASP A C 1
ATOM 1195 O O . ASP A 1 160 ? 2.119 -11.231 5.316 1.00 93.25 160 ASP A O 1
ATOM 1199 N N . ALA A 1 161 ? 2.749 -10.420 3.325 1.00 97.31 161 ALA A N 1
ATOM 1200 C CA . ALA A 1 161 ? 2.634 -9.010 3.696 1.00 97.31 161 ALA A CA 1
ATOM 1201 C C . ALA A 1 161 ? 1.208 -8.437 3.610 1.00 97.31 161 ALA A C 1
ATOM 1203 O O . ALA A 1 161 ? 0.892 -7.481 4.317 1.00 97.31 161 ALA A O 1
ATOM 1204 N N . LEU A 1 162 ? 0.345 -8.960 2.728 1.00 98.19 162 LEU A N 1
ATOM 1205 C CA . LEU A 1 162 ? -0.999 -8.408 2.501 1.00 98.19 162 LEU A CA 1
ATOM 1206 C C . LEU A 1 162 ? -2.034 -8.988 3.474 1.00 98.19 162 LEU A C 1
ATOM 1208 O O . LEU A 1 162 ? -3.021 -9.608 3.071 1.00 98.19 162 LEU A O 1
ATOM 1212 N N . ALA A 1 163 ? -1.803 -8.767 4.765 1.00 98.00 163 ALA A N 1
ATOM 1213 C CA . ALA A 1 163 ? -2.666 -9.218 5.850 1.00 98.00 163 ALA A CA 1
ATOM 1214 C C . ALA A 1 163 ? -3.439 -8.059 6.497 1.00 98.00 163 ALA A C 1
ATOM 1216 O O . ALA A 1 163 ? -3.022 -6.904 6.441 1.00 98.00 163 ALA A O 1
ATOM 1217 N N . VAL A 1 164 ? -4.572 -8.351 7.141 1.00 97.75 164 VAL A N 1
ATOM 1218 C CA . VAL A 1 164 ? -5.246 -7.353 7.992 1.00 97.75 164 VAL A CA 1
ATOM 1219 C C . VAL A 1 164 ? -4.368 -6.977 9.186 1.00 97.75 164 VAL A C 1
ATOM 1221 O O . VAL A 1 164 ? -3.684 -7.834 9.742 1.00 97.75 164 VAL A O 1
ATOM 1224 N N . GLN A 1 165 ? -4.420 -5.717 9.621 1.00 96.25 165 GLN A N 1
ATO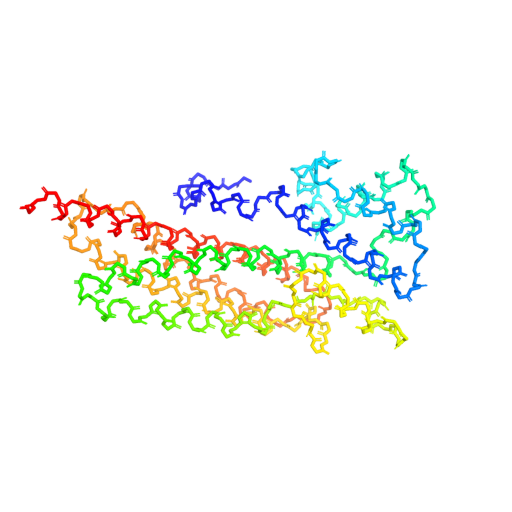M 1225 C CA . GLN A 1 165 ? -3.856 -5.275 10.896 1.00 96.25 165 GLN A CA 1
ATOM 1226 C C . GLN A 1 165 ? -4.999 -4.970 11.857 1.00 96.25 165 GLN A C 1
ATOM 1228 O O . GLN A 1 165 ? -5.692 -3.965 11.716 1.00 96.25 165 GLN A O 1
ATOM 1233 N N . LEU A 1 166 ? -5.195 -5.839 12.843 1.00 94.19 166 LEU A N 1
ATOM 1234 C CA . LEU A 1 166 ? -6.197 -5.660 13.888 1.00 94.19 166 LEU A CA 1
ATOM 1235 C C . LEU A 1 166 ? -5.615 -6.101 15.228 1.00 94.19 166 LEU A C 1
ATOM 1237 O O . LEU A 1 166 ? -5.536 -7.293 15.519 1.00 94.19 166 LEU A O 1
ATOM 1241 N N . GLY A 1 167 ? -5.211 -5.134 16.045 1.00 85.25 167 GLY A N 1
ATOM 1242 C CA . GLY A 1 167 ? -4.882 -5.337 17.447 1.00 85.25 167 GLY A CA 1
ATOM 1243 C C . GLY A 1 167 ? -5.753 -4.492 18.376 1.00 85.25 167 GLY A C 1
ATOM 1244 O O . GLY A 1 167 ? -6.975 -4.478 18.252 1.00 85.25 167 GLY A O 1
ATOM 1245 N N . GLY A 1 168 ? -5.143 -3.850 19.375 1.00 85.62 168 GLY A N 1
ATOM 1246 C CA . GLY A 1 168 ? -5.884 -3.150 20.428 1.00 85.62 168 GLY A CA 1
ATOM 1247 C C . GLY A 1 168 ? -6.532 -4.104 21.431 1.00 85.62 168 GLY A C 1
ATOM 1248 O O . GLY A 1 168 ? -6.057 -5.219 21.650 1.00 85.62 168 GLY A O 1
ATOM 1249 N N . THR A 1 169 ? -7.629 -3.671 22.059 1.00 83.75 169 THR A N 1
ATOM 1250 C CA . THR A 1 169 ? -8.359 -4.526 23.010 1.00 83.75 169 THR A CA 1
ATOM 1251 C C . THR A 1 169 ? -9.102 -5.664 22.310 1.00 83.75 169 THR A C 1
ATOM 1253 O O . THR A 1 169 ? -9.393 -6.670 22.953 1.00 83.75 169 THR A O 1
ATOM 1256 N N . LEU A 1 170 ? -9.356 -5.559 20.998 1.00 85.00 170 LEU A N 1
ATOM 1257 C CA . LEU A 1 170 ? -9.940 -6.634 20.194 1.00 85.00 170 LEU A CA 1
ATOM 1258 C C . LEU A 1 170 ? -9.063 -7.891 20.204 1.00 85.00 170 LEU A C 1
ATOM 1260 O O . LEU A 1 170 ? -9.566 -8.979 20.473 1.00 85.00 170 LEU A O 1
ATOM 1264 N N . ALA A 1 171 ? -7.753 -7.745 19.985 1.00 76.81 171 ALA A N 1
ATOM 1265 C CA . ALA A 1 171 ? -6.816 -8.872 20.017 1.00 76.81 171 ALA A CA 1
ATOM 1266 C C . ALA A 1 171 ? -6.660 -9.500 21.413 1.00 76.81 171 ALA A C 1
ATOM 1268 O O . ALA A 1 171 ? -6.183 -10.625 21.531 1.00 76.81 171 ALA A O 1
ATOM 1269 N N . GLN A 1 172 ? -7.078 -8.794 22.467 1.00 75.56 172 GLN A N 1
ATOM 1270 C CA . GLN A 1 172 ? -7.085 -9.302 23.840 1.00 75.56 172 GLN A CA 1
ATOM 1271 C C . GLN A 1 172 ? -8.393 -10.023 24.196 1.00 75.56 172 GLN A C 1
ATOM 1273 O O . GLN A 1 172 ? -8.470 -10.616 25.268 1.00 75.56 172 GLN A O 1
ATOM 1278 N N . SER A 1 173 ? -9.419 -9.979 23.332 1.00 82.25 173 SER A N 1
ATOM 1279 C CA . SER A 1 173 ? -10.695 -10.670 23.538 1.00 82.25 173 SER A CA 1
ATOM 1280 C C . SER A 1 173 ? -10.564 -12.152 23.158 1.00 82.25 173 SER A C 1
ATOM 1282 O O . SER A 1 173 ? -10.512 -12.460 21.964 1.00 82.25 173 SER A O 1
ATOM 1284 N N . PRO A 1 174 ? -10.545 -13.092 24.126 1.00 71.69 174 PRO A N 1
ATOM 1285 C CA . PRO A 1 174 ? -10.325 -14.509 23.830 1.00 71.69 174 PRO A CA 1
ATOM 1286 C C . PRO A 1 174 ? -11.513 -15.147 23.105 1.00 71.69 174 PRO A C 1
ATOM 1288 O O . PRO A 1 174 ? -11.339 -16.106 22.363 1.00 71.69 174 PRO A O 1
ATOM 1291 N N . GLU A 1 175 ? -12.717 -14.620 23.339 1.00 78.62 175 GLU A N 1
ATOM 1292 C CA . GLU A 1 175 ? -13.965 -15.187 22.827 1.00 78.62 175 GLU A CA 1
ATOM 1293 C C . GLU A 1 175 ? -14.234 -14.805 21.369 1.00 78.62 175 GLU A C 1
ATOM 1295 O O . GLU A 1 175 ? -14.690 -15.643 20.603 1.00 78.62 175 GLU A O 1
ATOM 1300 N N . HIS A 1 176 ? -13.945 -13.557 20.977 1.00 86.50 176 HIS A N 1
ATOM 1301 C CA . HIS A 1 176 ? -14.395 -13.017 19.686 1.00 86.50 176 HIS A CA 1
ATOM 1302 C C . HIS A 1 176 ? -13.258 -12.472 18.811 1.00 86.50 176 HIS A C 1
ATOM 1304 O O . HIS A 1 176 ? -13.451 -12.296 17.609 1.00 86.50 176 HIS A O 1
ATOM 1310 N N . GLY A 1 177 ? -12.070 -12.208 19.372 1.00 88.94 177 GLY A N 1
ATOM 1311 C CA . GLY A 1 177 ? -10.990 -11.512 18.666 1.00 88.94 177 GLY A CA 1
ATOM 1312 C C . GLY A 1 177 ? -10.571 -12.211 17.370 1.00 88.94 177 GLY A C 1
ATOM 1313 O O . GLY A 1 177 ? -10.577 -11.596 16.306 1.00 88.94 177 GLY A O 1
ATOM 1314 N N . ALA A 1 178 ? -10.279 -13.513 17.434 1.00 91.94 178 ALA A N 1
ATOM 1315 C CA . ALA A 1 178 ? -9.848 -14.286 16.267 1.00 91.94 178 ALA A CA 1
ATOM 1316 C C . ALA A 1 178 ? -10.931 -14.392 15.176 1.00 91.94 178 ALA A C 1
ATOM 1318 O O . ALA A 1 178 ? -10.612 -14.371 13.985 1.00 91.94 178 ALA A O 1
ATOM 1319 N N . ASP A 1 179 ? -12.202 -14.484 15.569 1.00 94.62 179 ASP A N 1
ATOM 1320 C CA . ASP A 1 179 ? -13.319 -14.600 14.631 1.00 94.62 179 ASP A CA 1
ATOM 1321 C C . ASP A 1 179 ? -13.597 -13.277 13.919 1.00 94.62 179 ASP A C 1
ATOM 1323 O O . ASP A 1 179 ? -13.763 -13.272 12.698 1.00 94.62 179 ASP A O 1
ATOM 1327 N N . VAL A 1 180 ? -13.527 -12.150 14.637 1.00 96.75 180 VAL A N 1
ATOM 1328 C CA . VAL A 1 180 ? -13.615 -10.817 14.024 1.00 96.75 180 VAL A CA 1
ATOM 1329 C C . VAL A 1 180 ? -12.469 -10.601 13.041 1.00 96.75 180 VAL A C 1
ATOM 1331 O O . VAL A 1 180 ? -12.714 -10.148 11.927 1.00 96.75 180 VAL A O 1
ATOM 1334 N N . VAL A 1 181 ? -11.228 -10.952 13.404 1.00 96.81 181 VAL A N 1
ATOM 1335 C CA . VAL A 1 181 ? -10.075 -10.811 12.496 1.00 96.81 181 VAL A CA 1
ATOM 1336 C C . VAL A 1 181 ? -10.282 -11.620 11.216 1.00 96.81 181 VAL A C 1
ATOM 1338 O O . VAL A 1 181 ? -10.055 -11.101 10.122 1.00 96.81 181 VAL A O 1
ATOM 1341 N N . ARG A 1 182 ? -10.757 -12.866 11.334 1.00 96.75 182 ARG A N 1
ATOM 1342 C CA . ARG A 1 182 ? -11.033 -13.731 10.181 1.00 96.75 182 ARG A CA 1
ATOM 1343 C C . ARG A 1 182 ? -12.141 -13.171 9.290 1.00 96.75 182 ARG A C 1
ATOM 1345 O O . ARG A 1 182 ? -11.982 -13.174 8.072 1.00 96.75 182 ARG A O 1
ATOM 1352 N N . ASP A 1 183 ? -13.230 -12.675 9.875 1.00 98.00 183 ASP A N 1
ATOM 1353 C CA . ASP A 1 183 ? -14.346 -12.101 9.115 1.00 98.00 183 ASP A CA 1
ATOM 1354 C C . ASP A 1 183 ? -13.936 -10.782 8.425 1.00 98.00 183 ASP A C 1
ATOM 1356 O O . ASP A 1 183 ? -14.189 -10.595 7.234 1.00 98.00 183 ASP A O 1
ATOM 1360 N N . VAL A 1 184 ? -13.195 -9.893 9.102 1.00 98.50 184 VAL A N 1
ATOM 1361 C CA . VAL A 1 184 ? -12.660 -8.675 8.459 1.00 98.50 184 VAL A CA 1
ATOM 1362 C C . VAL A 1 184 ? -11.720 -9.024 7.304 1.00 98.50 184 VAL A C 1
ATOM 1364 O O . VAL A 1 184 ? -11.856 -8.451 6.223 1.00 98.50 184 VAL A O 1
ATOM 1367 N N . ALA A 1 185 ? -10.806 -9.978 7.498 1.00 98.12 185 ALA A N 1
ATOM 1368 C CA . ALA A 1 185 ? -9.896 -10.437 6.451 1.00 98.12 185 ALA A CA 1
ATOM 1369 C C . ALA A 1 185 ? -10.654 -10.977 5.232 1.00 98.12 185 ALA A C 1
ATOM 1371 O O . ALA A 1 185 ? -10.378 -10.570 4.104 1.00 98.12 185 ALA A O 1
ATOM 1372 N N . GLN A 1 186 ? -11.680 -11.800 5.461 1.00 98.31 186 GLN A N 1
ATOM 1373 C CA . GLN A 1 186 ? -12.533 -12.326 4.400 1.00 98.31 186 GLN A CA 1
ATOM 1374 C C . GLN A 1 186 ? -13.265 -11.214 3.633 1.00 98.31 186 GLN A C 1
ATOM 1376 O O . GLN A 1 186 ? -13.300 -11.232 2.405 1.00 98.31 186 GLN A O 1
ATOM 1381 N N . ARG A 1 187 ? -13.839 -10.225 4.327 1.00 98.38 187 ARG A N 1
ATOM 1382 C CA . ARG A 1 187 ? -14.565 -9.107 3.689 1.00 98.38 187 ARG A CA 1
ATOM 1383 C C . ARG A 1 187 ? -13.668 -8.188 2.882 1.00 98.38 187 ARG A C 1
ATOM 1385 O O . ARG A 1 187 ? -14.115 -7.589 1.904 1.00 98.38 187 ARG A O 1
ATOM 1392 N N . LEU A 1 188 ? -12.436 -8.015 3.341 1.00 98.50 188 LEU A N 1
ATOM 1393 C CA . LEU A 1 188 ? -11.463 -7.142 2.705 1.00 98.50 188 LEU A CA 1
ATOM 1394 C C . LEU A 1 188 ? -10.637 -7.851 1.631 1.00 98.50 188 LEU A C 1
ATOM 1396 O O . LEU A 1 188 ? -9.928 -7.154 0.903 1.00 98.50 188 LEU A O 1
ATOM 1400 N N . ASP A 1 189 ? -10.773 -9.174 1.501 1.00 97.69 189 ASP A N 1
ATOM 1401 C CA . ASP A 1 189 ? -9.949 -10.035 0.647 1.00 97.69 189 ASP A CA 1
ATOM 1402 C C . ASP A 1 189 ? -8.454 -9.857 0.954 1.00 97.69 189 ASP A C 1
ATOM 1404 O O . ASP A 1 189 ? -7.651 -9.458 0.108 1.00 97.69 189 ASP A O 1
ATOM 1408 N N . LEU A 1 190 ? -8.117 -10.047 2.232 1.00 98.19 190 LEU A N 1
ATOM 1409 C CA . LEU A 1 190 ? -6.771 -9.945 2.792 1.00 98.19 190 LEU A CA 1
ATOM 1410 C C . LEU A 1 190 ? -6.434 -11.206 3.594 1.00 98.19 190 LEU A C 1
ATOM 1412 O O . LEU A 1 190 ? -7.322 -11.931 4.045 1.00 98.19 190 LEU A O 1
ATOM 1416 N N . ALA A 1 191 ? -5.144 -11.459 3.803 1.00 97.44 191 ALA A N 1
ATOM 1417 C CA . ALA A 1 191 ? -4.695 -12.578 4.619 1.00 97.44 191 ALA A CA 1
ATOM 1418 C C . ALA A 1 191 ? -5.018 -12.367 6.111 1.00 97.44 191 ALA A C 1
ATOM 1420 O O . ALA A 1 191 ? -5.069 -11.242 6.618 1.00 97.44 191 ALA A O 1
ATOM 1421 N N . VAL A 1 192 ? -5.206 -13.476 6.828 1.00 96.50 192 VAL A N 1
ATOM 1422 C CA . VAL A 1 192 ? -5.285 -13.487 8.294 1.00 96.50 192 VAL A CA 1
ATOM 1423 C C . VAL A 1 192 ? -3.861 -13.616 8.834 1.00 96.50 192 VAL A C 1
ATOM 1425 O O . VAL A 1 192 ? -3.220 -14.632 8.554 1.00 96.50 192 VAL A O 1
ATOM 1428 N N . PRO A 1 193 ? -3.341 -12.636 9.592 1.00 94.50 193 PRO A N 1
ATOM 1429 C CA . PRO A 1 193 ? -2.006 -12.753 10.157 1.00 94.50 193 PRO A CA 1
ATOM 1430 C C . PRO A 1 193 ? -1.998 -13.750 11.325 1.00 94.50 193 PRO A C 1
ATOM 1432 O O . PRO A 1 193 ? -3.013 -13.961 11.991 1.00 94.50 193 PRO A O 1
ATOM 1435 N N . ALA A 1 194 ? -0.831 -14.325 11.626 1.00 90.94 194 ALA A N 1
ATOM 1436 C CA . ALA A 1 194 ? -0.666 -15.190 12.798 1.00 90.94 194 ALA A CA 1
ATOM 1437 C C . ALA A 1 194 ? -0.836 -14.425 14.128 1.00 90.94 194 ALA A C 1
ATOM 1439 O O . ALA A 1 194 ? -1.273 -14.999 15.124 1.00 90.94 194 ALA A O 1
ATOM 1440 N N . ALA A 1 195 ? -0.491 -13.135 14.138 1.00 90.62 195 ALA A N 1
ATOM 1441 C CA . ALA A 1 195 ? -0.659 -12.207 15.252 1.00 90.62 195 ALA A CA 1
ATOM 1442 C C . ALA A 1 195 ? -0.721 -10.759 14.722 1.00 90.62 195 ALA A C 1
ATOM 1444 O O . ALA A 1 195 ? -0.277 -10.512 13.598 1.00 90.62 195 ALA A O 1
ATOM 1445 N N . PRO A 1 196 ? -1.219 -9.782 15.504 1.00 92.75 196 PRO A N 1
ATOM 1446 C CA . PRO A 1 196 ? -1.102 -8.371 15.143 1.00 92.75 196 PRO A CA 1
ATOM 1447 C C . PRO A 1 196 ? 0.366 -7.974 14.926 1.00 92.75 196 PRO A C 1
ATOM 1449 O O . PRO A 1 196 ? 1.240 -8.320 15.723 1.00 92.75 196 PRO A O 1
ATOM 1452 N N . TRP A 1 197 ? 0.636 -7.210 13.870 1.00 94.06 197 TRP A N 1
ATOM 1453 C CA . TRP A 1 197 ? 1.981 -6.872 13.402 1.00 94.06 197 TRP A CA 1
ATOM 1454 C C . TRP A 1 197 ? 2.288 -5.367 13.536 1.00 94.06 197 TRP A C 1
ATOM 1456 O O . TRP A 1 197 ? 2.976 -4.770 12.709 1.00 94.06 197 TRP A O 1
ATOM 1466 N N . HIS A 1 198 ? 1.835 -4.741 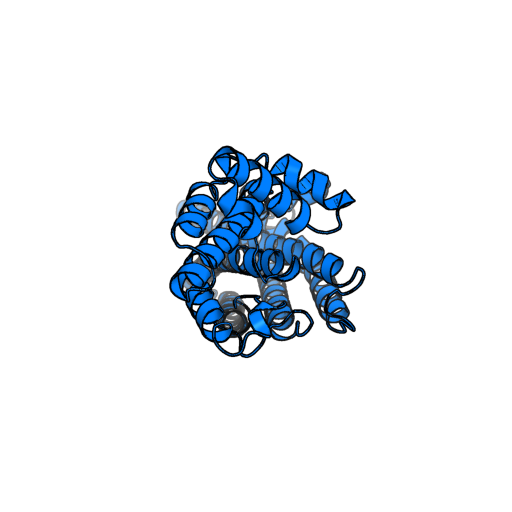14.637 1.00 92.06 198 HIS A N 1
ATOM 1467 C CA . HIS A 1 198 ? 2.072 -3.309 14.907 1.00 92.06 198 HIS A CA 1
ATOM 1468 C C . HIS A 1 198 ? 3.557 -2.940 14.851 1.00 92.06 198 HIS A C 1
ATOM 1470 O O . HIS A 1 198 ? 3.906 -1.925 14.265 1.00 92.06 198 HIS A O 1
ATOM 1476 N N . THR A 1 199 ? 4.417 -3.784 15.424 1.00 90.88 199 THR A N 1
ATOM 1477 C CA . THR A 1 199 ? 5.878 -3.594 15.466 1.00 90.88 199 THR A CA 1
ATOM 1478 C C . THR A 1 199 ? 6.653 -4.671 14.703 1.00 90.88 199 THR A C 1
ATOM 1480 O O . THR A 1 199 ? 7.868 -4.574 14.553 1.00 90.88 199 THR A O 1
ATOM 1483 N N . GLN A 1 200 ? 5.968 -5.707 14.210 1.00 92.44 200 GLN A N 1
ATOM 1484 C CA . GLN A 1 200 ? 6.564 -6.807 13.447 1.00 92.44 200 GLN A CA 1
ATOM 1485 C C . GLN A 1 200 ? 6.495 -6.468 11.955 1.00 92.44 200 GLN A C 1
ATOM 1487 O O . GLN A 1 200 ? 5.561 -6.843 11.255 1.00 92.44 200 GLN A O 1
ATOM 1492 N N . ARG A 1 201 ? 7.448 -5.654 11.488 1.00 93.62 201 ARG A N 1
ATOM 1493 C CA . ARG A 1 201 ? 7.433 -5.079 10.129 1.00 93.62 201 ARG A CA 1
ATOM 1494 C C . ARG A 1 201 ? 8.131 -5.956 9.083 1.00 93.62 201 ARG A C 1
ATOM 1496 O O . ARG A 1 201 ? 8.336 -5.525 7.956 1.00 93.62 201 ARG A O 1
ATOM 1503 N N . ASP A 1 202 ? 8.541 -7.169 9.430 1.00 95.00 202 ASP A N 1
ATOM 1504 C CA . ASP A 1 202 ? 9.415 -8.022 8.620 1.00 95.00 202 ASP A CA 1
ATOM 1505 C C . ASP A 1 202 ? 8.797 -8.434 7.277 1.00 95.00 202 ASP A C 1
ATOM 1507 O O . ASP A 1 202 ? 9.412 -8.182 6.239 1.00 95.00 202 ASP A O 1
ATOM 1511 N N . ALA A 1 203 ? 7.574 -8.977 7.260 1.00 96.69 203 ALA A N 1
ATOM 1512 C CA . ALA A 1 203 ? 6.891 -9.329 6.010 1.00 96.69 203 ALA A CA 1
ATOM 1513 C C . ALA A 1 203 ? 6.649 -8.091 5.125 1.00 96.69 203 ALA A C 1
ATOM 1515 O O . ALA A 1 203 ? 6.877 -8.115 3.913 1.00 96.69 203 ALA A O 1
ATOM 1516 N N . TRP A 1 204 ? 6.259 -6.976 5.749 1.00 97.06 204 TRP A N 1
ATOM 1517 C CA . TRP A 1 204 ? 6.016 -5.703 5.072 1.00 97.06 204 TRP A CA 1
ATOM 1518 C C . TRP A 1 204 ? 7.288 -5.146 4.417 1.00 97.06 204 TRP A C 1
ATOM 1520 O O . TRP A 1 204 ? 7.307 -4.835 3.224 1.00 97.06 204 TRP A O 1
ATOM 1530 N N . VAL A 1 205 ? 8.398 -5.099 5.156 1.00 97.19 205 VAL A N 1
ATOM 1531 C CA . VAL A 1 205 ? 9.688 -4.628 4.639 1.00 97.19 205 VAL A CA 1
ATOM 1532 C C . VAL A 1 205 ? 10.276 -5.603 3.613 1.00 97.19 205 VAL A C 1
ATOM 1534 O O . VAL A 1 205 ? 10.891 -5.152 2.645 1.00 97.19 205 VAL A O 1
ATOM 1537 N N . ALA A 1 206 ? 10.049 -6.914 3.739 1.00 98.19 206 ALA A N 1
ATOM 1538 C CA . ALA A 1 206 ? 10.444 -7.892 2.723 1.00 98.19 206 ALA A CA 1
ATOM 1539 C C . ALA A 1 206 ? 9.763 -7.620 1.369 1.00 98.19 206 ALA A C 1
ATOM 1541 O O . ALA A 1 206 ? 10.442 -7.578 0.338 1.00 98.19 206 ALA A O 1
ATOM 1542 N N . LEU A 1 207 ? 8.455 -7.333 1.372 1.00 98.62 207 LEU A N 1
ATOM 1543 C CA . LEU A 1 207 ? 7.741 -6.881 0.176 1.00 98.62 207 LEU A CA 1
ATOM 1544 C C . LEU A 1 207 ? 8.339 -5.572 -0.372 1.00 98.62 207 LEU A C 1
ATOM 1546 O O . LEU A 1 207 ? 8.574 -5.459 -1.575 1.00 98.62 207 LEU A O 1
ATOM 1550 N N . GLY A 1 208 ? 8.661 -4.607 0.495 1.00 98.44 208 GLY A N 1
ATOM 1551 C CA . GLY A 1 208 ? 9.341 -3.366 0.099 1.00 98.44 208 GLY A CA 1
ATOM 1552 C C . GLY A 1 208 ? 10.689 -3.609 -0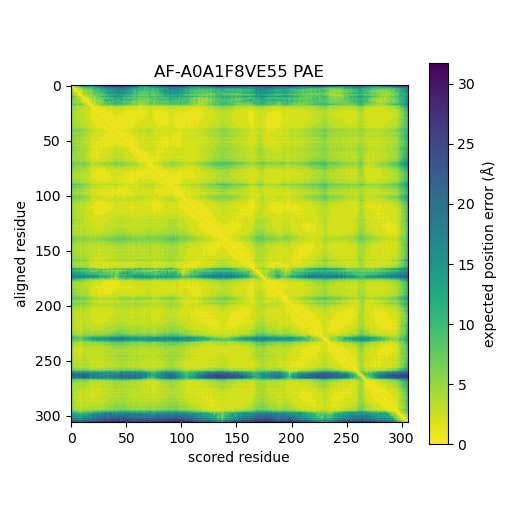.596 1.00 98.44 208 GLY A C 1
ATOM 1553 O O . GLY A 1 208 ? 10.982 -3.003 -1.631 1.00 98.44 208 GLY A O 1
ATOM 1554 N N . CYS A 1 209 ? 11.495 -4.544 -0.091 1.00 98.62 209 CYS A N 1
ATOM 1555 C CA . CYS A 1 209 ? 12.745 -4.958 -0.728 1.00 98.62 209 CYS A CA 1
ATOM 1556 C C . CYS A 1 209 ? 12.510 -5.524 -2.137 1.00 98.62 209 CYS A C 1
ATOM 1558 O O . CYS A 1 209 ? 13.215 -5.147 -3.076 1.00 98.62 209 CYS A O 1
ATOM 1560 N N . ASP A 1 210 ? 11.504 -6.384 -2.313 1.00 98.75 210 ASP A N 1
ATOM 1561 C CA . ASP A 1 210 ? 11.166 -6.956 -3.621 1.00 98.75 210 ASP A CA 1
ATOM 1562 C C . ASP A 1 210 ? 10.649 -5.907 -4.613 1.00 98.75 210 ASP A C 1
ATOM 1564 O O . ASP A 1 210 ? 11.014 -5.941 -5.794 1.00 98.75 210 ASP A O 1
ATOM 1568 N N . VAL A 1 211 ? 9.877 -4.924 -4.141 1.00 98.69 211 VAL A N 1
ATOM 1569 C CA . VAL A 1 211 ? 9.490 -3.753 -4.942 1.00 98.69 211 VAL A CA 1
ATOM 1570 C C . VAL A 1 211 ? 10.736 -2.985 -5.397 1.00 98.69 211 VAL A C 1
ATOM 1572 O O . VAL A 1 211 ? 10.864 -2.657 -6.578 1.00 98.69 211 VAL A O 1
ATOM 1575 N N . GLY A 1 212 ? 11.699 -2.753 -4.501 1.00 98.62 212 GLY A N 1
ATOM 1576 C CA . GLY A 1 212 ? 12.973 -2.110 -4.833 1.00 98.62 212 GLY A CA 1
ATOM 1577 C C . GLY A 1 212 ? 13.779 -2.858 -5.900 1.00 98.62 212 GLY A C 1
ATOM 1578 O O . GLY A 1 212 ? 14.291 -2.243 -6.841 1.00 98.62 212 GLY A O 1
ATOM 1579 N N . LEU A 1 213 ? 13.851 -4.189 -5.802 1.00 98.62 213 LEU A N 1
ATOM 1580 C CA . LEU A 1 213 ? 14.522 -5.039 -6.793 1.00 98.62 213 LEU A CA 1
ATOM 1581 C C . LEU A 1 213 ? 13.861 -4.954 -8.174 1.00 98.62 213 LEU A C 1
ATOM 1583 O O . LEU A 1 213 ? 14.555 -4.889 -9.198 1.00 98.62 213 LEU A O 1
ATOM 1587 N N . LEU A 1 214 ? 12.527 -4.920 -8.221 1.00 98.69 214 LEU A N 1
ATOM 1588 C CA . LEU A 1 214 ? 11.795 -4.740 -9.471 1.00 98.69 214 LEU A CA 1
ATOM 1589 C C . LEU A 1 214 ? 12.081 -3.367 -10.093 1.00 98.69 214 LEU A C 1
ATOM 1591 O O . LEU A 1 214 ? 12.350 -3.298 -11.292 1.00 98.69 214 LEU A O 1
ATOM 1595 N N . ILE A 1 215 ? 12.089 -2.290 -9.299 1.00 98.62 215 ILE A N 1
ATOM 1596 C CA . ILE A 1 215 ? 12.433 -0.947 -9.793 1.00 98.62 215 ILE A CA 1
ATOM 1597 C C . ILE A 1 215 ? 13.841 -0.945 -10.408 1.00 98.62 215 ILE A C 1
ATOM 1599 O O . ILE A 1 215 ? 14.033 -0.423 -11.505 1.00 98.62 215 ILE A O 1
ATOM 1603 N N . GLY A 1 216 ? 14.825 -1.574 -9.756 1.00 98.62 216 GLY A N 1
ATOM 1604 C CA . GLY A 1 216 ? 16.180 -1.700 -10.307 1.00 98.62 216 GLY A CA 1
ATOM 1605 C C . GLY A 1 216 ? 16.225 -2.472 -11.635 1.00 98.62 216 GLY A C 1
ATOM 1606 O O . GLY A 1 216 ? 16.952 -2.097 -12.561 1.00 98.62 216 GLY A O 1
ATOM 1607 N N . SER A 1 217 ? 15.402 -3.514 -11.765 1.00 98.62 217 SER A N 1
ATOM 1608 C CA . SER A 1 217 ? 15.272 -4.294 -13.004 1.00 98.62 217 SER A CA 1
ATOM 1609 C C . SER A 1 217 ? 14.652 -3.465 -14.135 1.00 98.62 217 SER A C 1
ATOM 1611 O O . SER A 1 217 ? 15.170 -3.461 -15.252 1.00 98.62 217 SER A O 1
ATOM 1613 N N . LEU A 1 218 ? 13.601 -2.697 -13.836 1.00 98.50 218 LEU A N 1
ATOM 1614 C CA . LEU A 1 218 ? 12.980 -1.758 -14.776 1.00 98.50 218 LEU A CA 1
ATOM 1615 C C . LEU A 1 218 ? 13.954 -0.652 -15.200 1.00 98.50 218 LEU A C 1
ATOM 1617 O O . LEU A 1 218 ? 14.022 -0.323 -16.380 1.00 98.50 218 LEU A O 1
ATOM 1621 N N . GLY A 1 219 ? 14.762 -0.126 -14.277 1.00 98.12 219 GLY A N 1
ATOM 1622 C CA . GLY A 1 219 ? 15.814 0.842 -14.595 1.00 98.12 219 GLY A CA 1
ATOM 1623 C C . GLY A 1 219 ? 16.904 0.268 -15.504 1.00 98.12 219 GLY A C 1
ATOM 1624 O O . GLY A 1 219 ? 17.375 0.949 -16.412 1.00 98.12 219 GLY A O 1
ATOM 1625 N N . THR A 1 220 ? 17.277 -1.000 -15.313 1.00 98.06 220 THR A N 1
ATOM 1626 C CA . THR A 1 220 ? 18.233 -1.689 -16.197 1.00 98.06 220 THR A CA 1
ATOM 1627 C C . THR A 1 220 ? 17.681 -1.815 -17.615 1.00 98.06 220 THR A C 1
ATOM 1629 O O . THR A 1 220 ? 18.382 -1.508 -18.580 1.00 98.06 220 THR A O 1
ATOM 1632 N N . LEU A 1 221 ? 16.409 -2.197 -17.741 1.00 97.19 221 LEU A N 1
ATOM 1633 C CA . LEU A 1 221 ? 15.711 -2.254 -19.022 1.00 97.19 221 LEU A CA 1
ATOM 1634 C C . LEU A 1 221 ? 15.613 -0.869 -19.681 1.00 97.19 221 LEU A C 1
ATOM 1636 O O . LEU A 1 221 ? 15.989 -0.714 -20.841 1.00 97.19 221 LEU A O 1
ATOM 1640 N N . ALA A 1 222 ? 15.195 0.150 -18.927 1.00 96.88 222 ALA A N 1
ATOM 1641 C CA . ALA A 1 222 ? 15.118 1.532 -19.395 1.00 96.88 222 ALA A CA 1
ATOM 1642 C C . ALA A 1 222 ? 16.473 2.056 -19.893 1.00 96.88 222 ALA A C 1
ATOM 1644 O O . ALA A 1 222 ? 16.534 2.746 -20.908 1.00 96.88 222 ALA A O 1
ATOM 1645 N N . LYS A 1 223 ? 17.574 1.690 -19.222 1.00 95.75 223 LYS A N 1
ATOM 1646 C CA . LYS A 1 223 ? 18.934 2.024 -19.663 1.00 95.75 223 LYS A CA 1
ATOM 1647 C C . LYS A 1 223 ? 19.267 1.399 -21.019 1.00 95.75 223 LYS A C 1
ATOM 1649 O O . LYS A 1 223 ? 19.921 2.048 -21.830 1.00 95.75 223 LYS A O 1
ATOM 1654 N N . GLY A 1 224 ? 18.834 0.159 -21.252 1.00 93.62 224 GLY A N 1
ATOM 1655 C CA . GLY A 1 224 ? 18.979 -0.523 -22.539 1.00 93.62 224 GLY A CA 1
ATOM 1656 C C . GLY A 1 224 ? 18.230 0.205 -23.654 1.00 93.62 224 GLY A C 1
ATOM 1657 O O . GLY A 1 224 ? 18.844 0.584 -24.644 1.00 93.62 224 GLY A O 1
ATOM 1658 N N . ILE A 1 225 ? 16.944 0.501 -23.437 1.00 92.50 225 ILE A N 1
ATOM 1659 C CA . ILE A 1 225 ? 16.105 1.238 -24.399 1.00 92.50 225 ILE A CA 1
ATOM 1660 C C . ILE A 1 225 ? 16.709 2.617 -24.707 1.00 92.50 225 ILE A C 1
ATOM 1662 O O . ILE A 1 225 ? 16.840 2.998 -25.866 1.00 92.50 225 ILE A O 1
ATOM 1666 N N . ALA A 1 226 ? 17.130 3.359 -23.678 1.00 91.62 226 ALA A N 1
ATOM 1667 C CA . ALA A 1 226 ? 17.732 4.681 -23.841 1.00 91.62 226 ALA A CA 1
ATOM 1668 C C . ALA A 1 226 ? 19.045 4.644 -24.641 1.00 91.62 226 ALA A C 1
ATOM 1670 O O . ALA A 1 226 ? 19.305 5.539 -25.442 1.00 91.62 226 ALA A O 1
ATOM 1671 N N . ARG A 1 227 ? 19.872 3.610 -24.434 1.00 91.12 227 ARG A N 1
ATOM 1672 C CA . ARG A 1 227 ? 21.108 3.411 -25.202 1.00 91.12 227 ARG A CA 1
ATOM 1673 C C . ARG A 1 227 ? 20.803 3.203 -26.684 1.00 91.12 227 ARG A C 1
ATOM 1675 O O . ARG A 1 227 ? 21.513 3.758 -27.515 1.00 91.12 227 ARG A O 1
ATOM 1682 N N . ASP A 1 228 ? 19.775 2.421 -26.993 1.00 88.19 228 ASP A N 1
ATOM 1683 C CA . ASP A 1 228 ? 19.444 2.048 -28.367 1.00 88.19 228 ASP A CA 1
ATOM 1684 C C . ASP A 1 228 ? 18.738 3.198 -29.125 1.00 88.19 228 ASP A C 1
ATOM 1686 O O . ASP A 1 228 ? 18.928 3.334 -30.330 1.00 88.19 228 ASP A O 1
ATOM 1690 N N . ALA A 1 229 ? 17.997 4.071 -28.427 1.00 86.19 229 ALA A N 1
ATOM 1691 C CA . ALA A 1 229 ? 17.340 5.251 -29.010 1.00 86.19 229 ALA A CA 1
ATOM 1692 C C . ALA A 1 229 ? 18.297 6.427 -29.310 1.00 86.19 229 ALA A C 1
ATOM 1694 O O . ALA A 1 229 ? 18.025 7.253 -30.178 1.00 86.19 229 ALA A O 1
ATOM 1695 N N . GLY A 1 230 ? 19.420 6.531 -28.593 1.00 82.00 230 GLY A N 1
ATOM 1696 C CA . GLY A 1 230 ? 20.321 7.684 -28.675 1.00 82.00 230 GLY A CA 1
ATOM 1697 C C . GLY A 1 230 ? 19.857 8.892 -27.834 1.00 82.00 230 GLY A C 1
ATOM 1698 O O . GLY A 1 230 ? 18.706 8.967 -27.402 1.00 82.00 230 GLY A O 1
ATOM 1699 N N . PRO A 1 231 ? 20.759 9.854 -27.556 1.00 81.56 231 PRO A N 1
ATOM 1700 C CA . PRO A 1 231 ? 20.591 10.841 -26.481 1.00 81.56 231 PRO A CA 1
ATOM 1701 C C . PRO A 1 231 ? 19.418 11.816 -26.664 1.00 81.56 231 PRO A C 1
ATOM 1703 O O . PRO A 1 231 ? 18.856 12.266 -25.670 1.00 81.56 231 PRO A O 1
ATOM 1706 N N . GLU A 1 232 ? 19.031 12.129 -27.902 1.00 85.06 232 GLU A N 1
ATOM 1707 C CA . GLU A 1 232 ? 17.955 13.091 -28.198 1.00 85.06 232 GLU A CA 1
ATOM 1708 C C . GLU A 1 232 ? 16.563 12.446 -28.295 1.00 85.06 232 GLU A C 1
ATOM 1710 O O . GLU A 1 232 ? 15.561 13.154 -28.341 1.00 85.06 232 GLU A O 1
ATOM 1715 N N . GLN A 1 233 ? 16.484 11.111 -28.316 1.00 88.38 233 GLN A N 1
ATOM 1716 C CA . GLN A 1 233 ? 15.243 10.370 -28.585 1.00 88.38 233 GLN A CA 1
ATOM 1717 C C . GLN A 1 233 ? 14.832 9.458 -27.422 1.00 88.38 233 GLN A C 1
ATOM 1719 O O . GLN A 1 233 ? 13.949 8.614 -27.572 1.00 88.38 233 GLN A O 1
ATOM 1724 N N . VAL A 1 234 ? 15.457 9.612 -26.247 1.00 90.56 234 VAL A N 1
ATOM 1725 C CA . VAL A 1 234 ? 15.151 8.781 -25.077 1.00 90.56 234 VAL A CA 1
ATOM 1726 C C . VAL A 1 234 ? 13.688 8.983 -24.660 1.00 90.56 234 VAL A C 1
ATOM 1728 O O . VAL A 1 234 ? 13.307 10.101 -24.300 1.00 90.56 234 VAL A O 1
ATOM 1731 N N . PRO A 1 235 ? 12.862 7.919 -24.630 1.00 92.25 235 PRO A N 1
ATOM 1732 C CA . PRO A 1 235 ? 11.474 8.040 -24.206 1.00 92.25 235 PRO A CA 1
ATOM 1733 C C . PRO A 1 235 ? 11.373 8.567 -22.771 1.00 92.25 235 PRO A C 1
ATOM 1735 O O . PRO A 1 235 ? 12.066 8.079 -21.874 1.00 92.25 235 PRO A O 1
ATOM 1738 N N . ALA A 1 236 ? 10.458 9.508 -22.523 1.00 90.25 236 ALA A N 1
ATOM 1739 C CA . ALA A 1 236 ? 10.285 10.126 -21.204 1.00 90.25 236 ALA A CA 1
ATOM 1740 C C . ALA A 1 236 ? 10.075 9.090 -20.081 1.00 90.25 236 ALA A C 1
ATOM 1742 O O . ALA A 1 236 ? 10.664 9.204 -19.007 1.00 90.25 236 ALA A O 1
ATOM 1743 N N . GLY A 1 237 ? 9.322 8.019 -20.354 1.00 91.81 237 GLY A N 1
ATOM 1744 C CA . GLY A 1 237 ? 9.119 6.921 -19.405 1.00 91.81 237 GLY A CA 1
ATOM 1745 C C . GLY A 1 237 ? 10.408 6.194 -18.994 1.00 91.81 237 GLY A C 1
ATOM 1746 O O . GLY A 1 237 ? 10.526 5.755 -17.851 1.00 91.81 237 GLY A O 1
ATOM 1747 N N . CYS A 1 238 ? 11.414 6.127 -19.874 1.00 94.88 238 CYS A N 1
ATOM 1748 C CA . CYS A 1 238 ? 12.727 5.574 -19.533 1.00 94.88 238 CYS A CA 1
ATOM 1749 C C . CYS A 1 238 ? 13.510 6.512 -18.605 1.00 94.88 238 CYS A C 1
ATOM 1751 O O . CYS A 1 238 ? 14.158 6.038 -17.673 1.00 94.88 238 CYS A O 1
ATOM 1753 N N . LEU A 1 239 ? 13.416 7.832 -18.805 1.00 93.81 239 LEU A N 1
ATOM 1754 C CA . LEU A 1 239 ? 14.025 8.817 -17.902 1.00 93.81 239 LEU A CA 1
ATOM 1755 C C . LEU A 1 239 ? 13.428 8.717 -16.492 1.00 93.81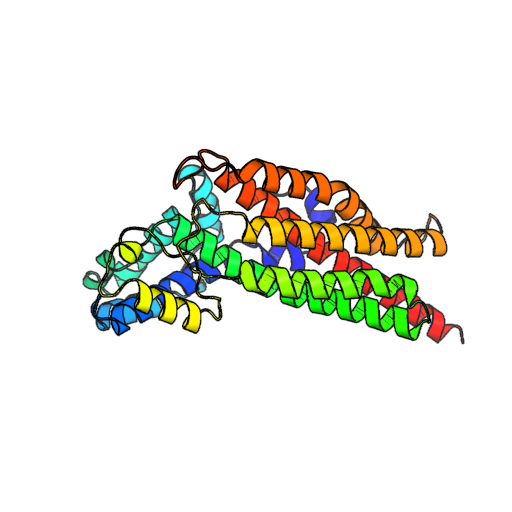 239 LEU A C 1
ATOM 1757 O O . LEU A 1 239 ? 14.173 8.703 -15.510 1.00 93.81 239 LEU A O 1
ATOM 1761 N N . VAL A 1 240 ? 12.103 8.566 -16.395 1.00 93.81 240 VAL A N 1
ATOM 1762 C CA . VAL A 1 240 ? 11.403 8.340 -15.121 1.00 93.81 240 VAL A CA 1
ATOM 1763 C C . VAL A 1 240 ? 11.892 7.052 -14.457 1.00 93.81 240 VAL A C 1
ATOM 1765 O O . VAL A 1 240 ? 12.323 7.092 -13.307 1.00 93.81 240 VAL A O 1
ATOM 1768 N N . ALA A 1 241 ? 11.909 5.923 -15.171 1.00 96.19 241 ALA A N 1
ATOM 1769 C CA . ALA A 1 241 ? 12.360 4.646 -14.612 1.00 96.19 241 ALA A CA 1
ATOM 1770 C C . ALA A 1 241 ? 13.825 4.680 -14.134 1.00 96.19 241 ALA A C 1
ATOM 1772 O O . ALA A 1 241 ? 14.151 4.122 -13.085 1.00 96.19 241 ALA A O 1
ATOM 1773 N N . LEU A 1 242 ? 14.712 5.379 -14.851 1.00 96.88 242 LEU A N 1
ATOM 1774 C CA . LEU A 1 242 ? 16.101 5.588 -14.429 1.00 96.88 242 LEU A CA 1
ATOM 1775 C C . LEU A 1 242 ? 16.195 6.440 -13.156 1.00 96.88 242 LEU A C 1
ATOM 1777 O O . LEU A 1 242 ? 16.947 6.097 -12.239 1.00 96.88 242 LEU A O 1
ATOM 1781 N N . ALA A 1 243 ? 15.415 7.520 -13.069 1.00 95.69 243 ALA A N 1
ATOM 1782 C CA . ALA A 1 243 ? 15.345 8.350 -11.870 1.00 95.69 243 ALA A CA 1
ATOM 1783 C C . ALA A 1 243 ? 14.816 7.552 -10.665 1.00 95.69 243 ALA A C 1
ATOM 1785 O O . ALA A 1 243 ? 15.382 7.630 -9.572 1.00 95.69 243 ALA A O 1
ATOM 1786 N N . MET A 1 244 ? 13.787 6.726 -10.863 1.00 96.06 244 MET A N 1
ATOM 1787 C CA . MET A 1 244 ? 13.233 5.862 -9.819 1.00 96.06 244 MET A CA 1
ATOM 1788 C C . MET A 1 244 ? 14.222 4.794 -9.362 1.00 96.06 244 MET A C 1
ATOM 1790 O O . MET A 1 244 ? 14.419 4.631 -8.159 1.00 96.06 244 MET A O 1
ATOM 1794 N N . ALA A 1 245 ? 14.925 4.136 -10.285 1.00 98.06 245 ALA A N 1
ATOM 1795 C CA . ALA A 1 245 ? 15.979 3.177 -9.951 1.00 98.06 245 ALA A CA 1
ATOM 1796 C C . ALA A 1 245 ? 17.129 3.807 -9.157 1.00 98.06 245 ALA A C 1
ATOM 1798 O O . ALA A 1 245 ? 17.736 3.142 -8.319 1.00 98.06 245 ALA A O 1
ATOM 1799 N N . LYS A 1 246 ? 17.401 5.101 -9.362 1.00 97.44 246 LYS A N 1
ATOM 1800 C CA . LYS A 1 246 ? 18.381 5.843 -8.563 1.00 97.44 246 LYS A CA 1
ATOM 1801 C C . LYS A 1 246 ? 17.881 6.179 -7.152 1.00 97.44 246 LYS A C 1
ATOM 1803 O O . LYS A 1 246 ? 18.709 6.226 -6.247 1.00 97.44 246 LYS A O 1
ATOM 1808 N N . ARG A 1 247 ? 16.577 6.430 -6.970 1.00 95.19 247 ARG A N 1
ATOM 1809 C CA . ARG A 1 247 ? 15.958 6.866 -5.697 1.00 95.19 247 ARG A CA 1
ATOM 1810 C C . ARG A 1 247 ? 15.495 5.707 -4.805 1.00 95.19 247 ARG A C 1
ATOM 1812 O O . ARG A 1 247 ? 15.502 5.840 -3.584 1.00 95.19 247 ARG A O 1
ATOM 1819 N N . ALA A 1 248 ? 15.072 4.590 -5.394 1.00 97.38 248 ALA A N 1
ATOM 1820 C CA . ALA A 1 248 ? 14.478 3.464 -4.672 1.00 97.38 248 ALA A CA 1
ATOM 1821 C C . ALA A 1 248 ? 15.382 2.842 -3.586 1.00 97.38 248 ALA A C 1
ATOM 1823 O O . ALA A 1 248 ? 14.855 2.552 -2.511 1.00 97.38 248 ALA A O 1
ATOM 1824 N N . PRO A 1 249 ? 16.711 2.679 -3.776 1.00 98.25 249 PRO A N 1
ATOM 1825 C CA . PRO A 1 249 ? 17.562 2.056 -2.761 1.00 98.25 249 PRO A CA 1
ATOM 1826 C C . PRO A 1 249 ? 17.537 2.775 -1.408 1.00 98.25 249 PRO A C 1
ATOM 1828 O O . PRO A 1 249 ? 17.499 2.120 -0.372 1.00 98.25 249 PRO A O 1
ATOM 1831 N N . GLN A 1 250 ? 17.513 4.112 -1.400 1.00 97.06 250 GLN A N 1
ATOM 1832 C CA . GLN A 1 250 ? 17.456 4.895 -0.162 1.00 97.06 250 GLN A CA 1
ATOM 1833 C C . GLN A 1 250 ? 16.117 4.726 0.560 1.00 97.06 250 GLN A C 1
ATOM 1835 O O . GLN A 1 250 ? 16.094 4.682 1.786 1.00 97.06 250 GLN A O 1
ATOM 1840 N N . ARG A 1 251 ? 15.014 4.573 -0.182 1.00 96.12 251 ARG A N 1
ATOM 1841 C CA . ARG A 1 251 ? 13.696 4.304 0.411 1.00 96.12 251 ARG A CA 1
ATOM 1842 C C . ARG A 1 251 ? 13.650 2.919 1.043 1.00 96.12 251 ARG A C 1
ATOM 1844 O O . ARG A 1 251 ? 13.234 2.792 2.184 1.00 96.12 251 ARG A O 1
ATOM 1851 N N . VAL A 1 252 ? 14.163 1.900 0.350 1.00 98.06 252 VAL A N 1
ATOM 1852 C CA . VAL A 1 252 ? 14.278 0.540 0.909 1.00 98.06 252 VAL A CA 1
ATOM 1853 C C . VAL A 1 252 ? 15.170 0.530 2.153 1.00 98.06 252 VAL A C 1
ATOM 1855 O O . VAL A 1 252 ? 14.820 -0.086 3.154 1.00 98.06 252 VAL A O 1
ATOM 1858 N N . ALA A 1 253 ? 16.290 1.258 2.130 1.00 97.81 253 ALA A N 1
ATOM 1859 C CA . ALA A 1 253 ? 17.151 1.405 3.302 1.00 97.81 253 ALA A CA 1
ATOM 1860 C C . ALA A 1 253 ? 16.424 2.073 4.484 1.00 97.81 253 ALA A C 1
ATOM 1862 O O . ALA A 1 253 ? 16.619 1.656 5.621 1.00 97.81 253 ALA A O 1
ATOM 1863 N N . SER A 1 254 ? 15.569 3.067 4.224 1.00 95.62 254 SER A N 1
ATOM 1864 C CA . SER A 1 254 ? 14.740 3.719 5.248 1.00 95.62 254 SER A CA 1
ATOM 1865 C C . SER A 1 254 ? 13.700 2.768 5.856 1.00 95.62 254 SER A C 1
ATOM 1867 O O . SER A 1 254 ? 13.541 2.727 7.075 1.00 95.62 254 SER A O 1
ATOM 1869 N N . LEU A 1 255 ? 13.058 1.926 5.034 1.00 96.00 255 LEU A N 1
ATOM 1870 C CA . LEU A 1 255 ? 12.143 0.882 5.517 1.00 96.00 255 LEU A CA 1
ATOM 1871 C C . LEU A 1 255 ? 12.866 -0.116 6.433 1.00 96.00 255 LEU A C 1
ATOM 1873 O O . LEU A 1 255 ? 12.400 -0.399 7.532 1.00 96.00 255 LEU A O 1
ATOM 1877 N N . LEU A 1 256 ? 14.052 -0.585 6.031 1.00 96.00 256 LEU A N 1
ATOM 1878 C CA . LEU A 1 256 ? 14.894 -1.453 6.866 1.00 96.00 256 LEU A CA 1
ATOM 1879 C C . LEU A 1 256 ? 15.301 -0.767 8.178 1.00 96.00 256 LEU A C 1
ATOM 1881 O O . LEU A 1 256 ? 15.269 -1.387 9.239 1.00 96.00 256 LEU A O 1
ATOM 1885 N N . ALA A 1 257 ? 15.647 0.522 8.124 1.00 93.69 257 ALA A N 1
ATOM 1886 C CA . ALA A 1 257 ? 15.982 1.314 9.305 1.00 93.69 257 ALA A CA 1
ATOM 1887 C C . ALA A 1 257 ? 14.781 1.552 10.236 1.00 93.69 257 ALA A C 1
ATOM 1889 O O . ALA A 1 257 ? 14.984 1.886 11.403 1.00 93.69 257 ALA A O 1
ATOM 1890 N N . SER A 1 258 ? 13.555 1.363 9.737 1.00 90.81 258 SER A N 1
ATOM 1891 C CA . SER A 1 258 ? 12.316 1.535 10.496 1.00 90.81 258 SER A CA 1
ATOM 1892 C C . SER A 1 258 ? 11.861 0.270 11.231 1.00 90.81 258 SER A C 1
ATOM 1894 O O . SER A 1 258 ? 11.025 0.352 12.118 1.00 90.81 258 SER A O 1
ATOM 1896 N N . MET A 1 259 ? 12.458 -0.893 10.945 1.00 90.25 259 MET A N 1
ATOM 1897 C CA . MET A 1 259 ? 12.095 -2.161 11.591 1.00 90.25 259 MET A CA 1
ATOM 1898 C C . MET A 1 259 ? 12.239 -2.222 13.127 1.00 90.25 259 MET A C 1
ATOM 1900 O O . MET A 1 259 ? 11.427 -2.912 13.744 1.00 90.25 259 MET A O 1
ATOM 1904 N N . PRO A 1 260 ? 13.245 -1.605 13.789 1.00 85.88 260 PRO A N 1
ATOM 1905 C CA . PRO A 1 260 ? 13.396 -1.713 15.239 1.00 85.88 260 PRO A CA 1
ATOM 1906 C C . PRO A 1 260 ? 12.391 -0.809 15.975 1.00 85.88 260 PRO A C 1
ATOM 1908 O O . PRO A 1 260 ? 12.746 0.223 16.548 1.00 85.88 260 PRO A O 1
ATOM 1911 N N . GLU A 1 261 ? 11.122 -1.211 15.985 1.00 79.88 261 GLU A N 1
ATOM 1912 C CA . GLU A 1 261 ? 10.052 -0.517 16.697 1.00 79.88 261 GLU A CA 1
ATOM 1913 C C . GLU A 1 261 ? 9.956 -0.992 18.155 1.00 79.88 261 GLU A C 1
ATOM 1915 O O . GLU A 1 261 ? 9.532 -2.107 18.452 1.00 79.88 261 GLU A O 1
ATOM 1920 N N . ALA A 1 262 ? 10.358 -0.127 19.092 1.00 58.03 262 ALA A N 1
ATOM 1921 C CA . ALA A 1 262 ? 10.404 -0.455 20.522 1.00 58.03 262 ALA A CA 1
ATOM 1922 C C . ALA A 1 262 ? 9.026 -0.480 21.218 1.00 58.03 262 ALA A C 1
ATOM 1924 O O . ALA A 1 262 ? 8.906 -1.012 22.320 1.00 58.03 262 ALA A O 1
ATOM 1925 N N . TYR A 1 263 ? 7.996 0.112 20.610 1.00 62.22 263 TYR A N 1
ATOM 1926 C CA . TYR A 1 263 ? 6.654 0.240 21.181 1.00 62.22 263 TYR A CA 1
ATOM 1927 C C . TYR A 1 263 ? 5.607 0.080 20.085 1.00 62.22 263 TYR A C 1
ATOM 1929 O O . TYR A 1 263 ? 5.900 0.391 18.938 1.00 62.22 263 TYR A O 1
ATOM 1937 N N . GLU A 1 264 ? 4.364 -0.245 20.462 1.00 56.12 264 GLU A N 1
ATOM 1938 C CA . GLU A 1 264 ? 3.178 -0.283 19.576 1.00 56.12 264 GLU A CA 1
ATOM 1939 C C . GLU A 1 264 ? 2.943 1.009 18.765 1.00 56.12 264 GLU A C 1
ATOM 1941 O O . GLU A 1 264 ? 2.038 1.068 17.947 1.00 56.12 264 GLU A O 1
ATOM 1946 N N . ARG A 1 265 ? 3.711 2.073 19.032 1.00 63.03 265 ARG A N 1
ATOM 1947 C CA . ARG A 1 265 ? 3.787 3.304 18.247 1.00 63.03 265 ARG A CA 1
ATOM 1948 C C . ARG A 1 265 ? 5.251 3.726 18.125 1.00 63.03 265 ARG A C 1
ATOM 1950 O O . ARG A 1 265 ? 5.756 4.411 19.020 1.00 63.03 265 ARG A O 1
ATOM 1957 N N . GLY A 1 266 ? 5.926 3.364 17.034 1.00 62.44 266 GLY A N 1
ATOM 1958 C CA . GLY A 1 266 ? 7.238 3.918 16.702 1.00 62.44 266 GLY A CA 1
ATOM 1959 C C . GLY A 1 266 ? 7.175 5.450 16.660 1.00 62.44 266 GLY A C 1
ATOM 1960 O O . GLY A 1 266 ? 6.500 6.022 15.807 1.00 62.44 266 GLY A O 1
ATOM 1961 N N . LEU A 1 267 ? 7.832 6.133 17.606 1.00 74.88 267 LEU A N 1
ATOM 1962 C CA . LEU A 1 267 ? 7.809 7.597 17.751 1.00 74.88 267 LEU A CA 1
ATOM 1963 C C . LEU A 1 267 ? 8.522 8.274 16.565 1.00 74.88 267 LEU A C 1
ATOM 1965 O O . LEU A 1 267 ? 9.704 8.593 16.643 1.00 74.88 267 LEU A O 1
ATOM 1969 N N . GLY A 1 268 ? 7.806 8.468 15.456 1.00 83.56 268 GLY A N 1
ATOM 1970 C CA . GLY A 1 268 ? 8.327 9.009 14.196 1.00 83.56 268 GLY A CA 1
ATOM 1971 C C . GLY A 1 268 ? 8.740 7.936 13.187 1.00 83.56 268 GLY A C 1
ATOM 1972 O O . GLY A 1 268 ? 8.700 8.193 11.987 1.00 83.56 268 GLY A O 1
ATOM 1973 N N . VAL A 1 269 ? 9.074 6.730 13.655 1.00 87.81 269 VAL A N 1
ATOM 1974 C CA . VAL A 1 269 ? 9.518 5.611 12.808 1.00 87.81 269 VAL A CA 1
ATOM 1975 C C . VAL A 1 269 ? 8.381 5.092 11.925 1.00 87.81 269 VAL A C 1
ATOM 1977 O O . VAL A 1 269 ? 8.534 5.018 10.710 1.00 87.81 269 VAL A O 1
ATOM 1980 N N . TRP A 1 270 ? 7.200 4.860 12.502 1.00 89.69 270 TRP A N 1
ATOM 1981 C CA . TRP A 1 270 ? 6.023 4.416 11.748 1.00 89.69 270 TRP A CA 1
ATOM 1982 C C . TRP A 1 270 ? 5.564 5.462 10.715 1.00 89.69 270 TRP A C 1
ATOM 1984 O O . TRP A 1 270 ? 5.130 5.122 9.614 1.00 89.69 270 TRP A O 1
ATOM 1994 N N . GLN A 1 271 ? 5.692 6.758 11.028 1.00 89.31 271 GLN A N 1
ATOM 1995 C CA . GLN A 1 271 ? 5.399 7.834 10.074 1.00 89.31 271 GLN A CA 1
ATOM 1996 C C . GLN A 1 271 ? 6.429 7.901 8.938 1.00 89.31 271 GLN A C 1
ATOM 1998 O O . GLN A 1 271 ? 6.051 8.183 7.799 1.00 89.31 271 GLN A O 1
ATOM 2003 N N . ALA A 1 272 ? 7.710 7.655 9.233 1.00 90.31 272 ALA A N 1
ATOM 2004 C CA . ALA A 1 272 ? 8.751 7.566 8.214 1.00 90.31 272 ALA A CA 1
ATOM 2005 C C . ALA A 1 272 ? 8.487 6.385 7.268 1.00 90.31 272 ALA A C 1
ATOM 2007 O O . ALA A 1 272 ? 8.480 6.577 6.052 1.00 90.31 272 ALA A O 1
ATOM 2008 N N . GLU A 1 273 ? 8.154 5.211 7.819 1.00 93.12 273 GLU A N 1
ATOM 2009 C CA . GLU A 1 273 ? 7.792 4.024 7.040 1.00 93.12 273 GLU A CA 1
ATOM 2010 C C . GLU A 1 273 ? 6.629 4.315 6.079 1.00 93.12 273 GLU A C 1
ATOM 2012 O O . GLU A 1 273 ? 6.753 4.079 4.879 1.00 93.12 273 GLU A O 1
ATOM 2017 N N . GLN A 1 274 ? 5.531 4.904 6.567 1.00 90.75 274 GLN A N 1
ATOM 2018 C CA . GLN A 1 274 ? 4.373 5.261 5.733 1.00 90.75 274 GLN A CA 1
ATOM 2019 C C . GLN A 1 274 ? 4.744 6.186 4.568 1.00 90.75 274 GLN A C 1
ATOM 2021 O O . GLN A 1 274 ? 4.291 5.988 3.436 1.00 90.75 274 GLN A O 1
ATOM 2026 N N . ALA A 1 275 ? 5.559 7.209 4.839 1.00 89.81 275 ALA A N 1
ATOM 2027 C CA . ALA A 1 275 ? 5.970 8.172 3.827 1.00 89.81 275 ALA A CA 1
ATOM 2028 C C . ALA A 1 275 ? 6.853 7.517 2.753 1.00 89.81 275 ALA A C 1
ATOM 2030 O O . ALA A 1 275 ? 6.631 7.729 1.557 1.00 89.81 275 ALA A O 1
ATOM 2031 N N . ASP A 1 276 ? 7.827 6.702 3.160 1.00 94.38 276 ASP A N 1
ATOM 2032 C CA . ASP A 1 276 ? 8.727 6.027 2.228 1.00 94.38 276 ASP A CA 1
ATOM 2033 C C . ASP A 1 276 ? 8.048 4.896 1.459 1.00 94.38 276 ASP A C 1
ATOM 2035 O O . ASP A 1 276 ? 8.324 4.726 0.268 1.00 94.38 276 ASP A O 1
ATOM 2039 N N . TRP A 1 277 ? 7.112 4.184 2.087 1.00 95.38 277 TRP A N 1
ATOM 2040 C CA . TRP A 1 277 ? 6.334 3.126 1.455 1.00 95.38 277 TRP A CA 1
ATOM 2041 C C . TRP A 1 277 ? 5.504 3.643 0.280 1.00 95.38 277 TRP A C 1
ATOM 2043 O O . TRP A 1 277 ? 5.621 3.140 -0.842 1.00 95.38 277 TRP A O 1
ATOM 2053 N N . ALA A 1 278 ? 4.708 4.693 0.512 1.00 91.81 278 ALA A N 1
ATOM 2054 C CA . ALA A 1 278 ? 3.881 5.298 -0.530 1.00 91.81 278 ALA A CA 1
ATOM 2055 C C . ALA A 1 278 ? 4.742 5.742 -1.720 1.00 91.81 278 ALA A C 1
ATOM 2057 O O . ALA A 1 278 ? 4.435 5.472 -2.881 1.00 91.81 278 ALA A O 1
ATOM 2058 N N . GLN A 1 279 ? 5.879 6.368 -1.431 1.00 92.38 279 GLN A N 1
ATOM 2059 C CA . GLN A 1 279 ? 6.799 6.837 -2.455 1.00 92.38 279 GLN A CA 1
ATOM 2060 C C . GLN A 1 279 ? 7.489 5.702 -3.220 1.00 92.38 279 GLN A C 1
ATOM 2062 O O . GLN A 1 279 ? 7.704 5.816 -4.429 1.00 92.38 279 GLN A O 1
ATOM 2067 N N . LEU A 1 280 ? 7.839 4.604 -2.549 1.00 96.00 280 LEU A N 1
ATOM 2068 C CA . LEU A 1 280 ? 8.424 3.428 -3.183 1.00 96.00 280 LEU A CA 1
ATOM 2069 C C . LEU A 1 280 ? 7.433 2.774 -4.157 1.00 96.00 280 LEU A C 1
ATOM 2071 O O . LEU A 1 280 ? 7.799 2.479 -5.296 1.00 96.00 280 LEU A O 1
ATOM 2075 N N . LEU A 1 281 ? 6.168 2.622 -3.761 1.00 95.06 281 LEU A N 1
ATOM 2076 C CA . LEU A 1 281 ? 5.131 2.074 -4.639 1.00 95.06 281 LEU A CA 1
ATOM 2077 C C . LEU A 1 281 ? 4.803 2.994 -5.818 1.00 95.06 281 LEU A C 1
ATOM 2079 O O . LEU A 1 281 ? 4.693 2.512 -6.947 1.00 95.06 281 LEU A O 1
ATOM 2083 N N . MET A 1 282 ? 4.727 4.311 -5.601 1.00 92.44 282 MET A N 1
ATOM 2084 C CA . MET A 1 282 ? 4.596 5.272 -6.705 1.00 92.44 282 MET A CA 1
ATOM 2085 C C . MET A 1 282 ? 5.782 5.187 -7.674 1.00 92.44 282 MET A C 1
ATOM 2087 O O . MET A 1 282 ? 5.593 5.249 -8.888 1.00 92.44 282 MET A O 1
ATOM 2091 N N . SER A 1 283 ? 6.999 4.979 -7.159 1.00 94.81 283 SER A N 1
ATOM 2092 C CA . SER A 1 283 ? 8.204 4.795 -7.977 1.00 94.81 283 SER A CA 1
ATOM 2093 C C . SER A 1 283 ? 8.120 3.532 -8.840 1.00 94.81 283 SER A C 1
ATOM 2095 O O . SER A 1 283 ? 8.460 3.569 -10.024 1.00 94.81 283 SER A O 1
ATOM 2097 N N . ALA A 1 284 ? 7.637 2.421 -8.279 1.00 96.12 284 ALA A N 1
ATOM 2098 C CA . ALA A 1 284 ? 7.439 1.174 -9.014 1.00 96.12 284 ALA A CA 1
ATOM 2099 C C . ALA A 1 284 ? 6.385 1.313 -10.110 1.00 96.12 284 ALA A C 1
ATOM 2101 O O . ALA A 1 284 ? 6.648 0.955 -11.260 1.00 96.12 284 ALA A O 1
ATOM 2102 N N . HIS A 1 285 ? 5.227 1.881 -9.774 1.00 93.50 285 HIS A N 1
ATOM 2103 C CA . HIS A 1 285 ? 4.143 2.056 -10.730 1.00 93.50 285 HIS A CA 1
ATOM 2104 C C . HIS A 1 285 ? 4.540 2.995 -11.879 1.00 93.50 285 HIS A C 1
ATOM 2106 O O . HIS A 1 285 ? 4.363 2.633 -13.043 1.00 93.50 285 HIS A O 1
ATOM 2112 N N . ALA A 1 286 ? 5.167 4.139 -11.577 1.00 92.81 286 ALA A N 1
ATOM 2113 C CA . ALA A 1 286 ? 5.654 5.076 -12.591 1.00 92.81 286 ALA A CA 1
ATOM 2114 C C . ALA A 1 286 ? 6.725 4.446 -13.500 1.00 92.81 286 ALA A C 1
ATOM 2116 O O . ALA A 1 286 ? 6.685 4.621 -14.718 1.00 92.81 286 ALA A O 1
ATOM 2117 N N . SER A 1 287 ? 7.650 3.663 -12.929 1.00 95.62 287 SER A N 1
ATOM 2118 C CA . SER A 1 287 ? 8.685 2.964 -13.702 1.00 95.62 287 SER A CA 1
ATOM 2119 C C . SER A 1 287 ? 8.086 1.943 -14.667 1.00 95.62 287 SER A C 1
ATOM 2121 O O . SER A 1 287 ? 8.473 1.892 -15.832 1.00 95.62 287 SER A O 1
ATOM 2123 N N . ALA A 1 288 ? 7.146 1.123 -14.193 1.00 95.50 288 ALA A N 1
ATOM 2124 C CA . ALA A 1 288 ? 6.553 0.069 -15.005 1.00 95.50 288 ALA A CA 1
ATOM 2125 C C . ALA A 1 288 ? 5.666 0.636 -16.117 1.00 95.50 288 ALA A C 1
ATOM 2127 O O . ALA A 1 288 ? 5.833 0.246 -17.271 1.00 95.50 288 ALA A O 1
ATOM 2128 N N . SER A 1 289 ? 4.797 1.599 -15.791 1.00 92.88 289 SER A N 1
ATOM 2129 C CA . SER A 1 289 ? 3.947 2.286 -16.771 1.00 92.88 289 SER A CA 1
ATOM 2130 C C . SER A 1 289 ? 4.791 2.998 -17.837 1.00 92.88 289 SER A C 1
ATOM 2132 O O . SER A 1 289 ? 4.601 2.784 -19.036 1.00 92.88 289 SER A O 1
ATOM 2134 N N . GLY A 1 290 ? 5.810 3.761 -17.417 1.00 92.62 290 GLY A N 1
ATOM 2135 C CA . GLY A 1 290 ? 6.684 4.502 -18.327 1.00 92.62 290 GLY A CA 1
ATOM 2136 C C . GLY A 1 290 ? 7.475 3.607 -19.286 1.00 92.62 290 GLY A C 1
ATOM 2137 O O . GLY A 1 290 ? 7.552 3.898 -20.482 1.00 92.62 290 GLY A O 1
ATOM 2138 N N . VAL A 1 291 ? 8.036 2.499 -18.791 1.00 95.06 291 VAL A N 1
ATOM 2139 C CA . VAL A 1 291 ? 8.756 1.529 -19.634 1.00 95.06 291 VAL A CA 1
ATOM 2140 C C . VAL A 1 291 ? 7.798 0.766 -20.548 1.00 95.06 291 VAL A C 1
ATOM 2142 O O . VAL A 1 291 ? 8.113 0.567 -21.720 1.00 95.06 291 VAL A O 1
ATOM 2145 N N . CYS A 1 292 ? 6.619 0.379 -20.052 1.00 94.31 292 CYS A N 1
ATOM 2146 C CA . CYS A 1 292 ? 5.599 -0.286 -20.863 1.00 94.31 292 CYS A CA 1
ATOM 2147 C C . CYS A 1 292 ? 5.173 0.599 -22.035 1.00 94.31 292 CYS A C 1
ATOM 2149 O O . CYS A 1 292 ? 5.113 0.126 -23.170 1.00 94.31 292 CYS A O 1
ATOM 2151 N N . HIS A 1 293 ? 4.929 1.885 -21.776 1.00 91.75 293 HIS A N 1
ATOM 2152 C CA . HIS A 1 293 ? 4.602 2.844 -22.821 1.00 91.75 293 HIS A CA 1
ATOM 2153 C C . HIS A 1 293 ? 5.735 2.950 -23.850 1.00 91.75 293 HIS A C 1
ATOM 2155 O O . HIS A 1 293 ? 5.480 2.785 -25.037 1.00 91.75 293 HIS A O 1
ATOM 2161 N N . ALA A 1 294 ? 6.986 3.123 -23.407 1.00 92.38 294 ALA A N 1
ATOM 2162 C CA . ALA A 1 294 ? 8.145 3.232 -24.299 1.00 92.38 294 ALA A CA 1
ATOM 2163 C C . ALA A 1 294 ? 8.309 2.019 -25.237 1.00 92.38 294 ALA A C 1
ATOM 2165 O O . ALA A 1 294 ? 8.543 2.189 -26.433 1.00 92.38 294 ALA A O 1
ATOM 2166 N N . LEU A 1 295 ? 8.139 0.800 -24.713 1.00 92.81 295 LEU A N 1
ATOM 2167 C CA . LEU A 1 295 ? 8.209 -0.432 -25.505 1.00 92.81 295 LEU A CA 1
ATOM 2168 C C . LEU A 1 295 ? 7.090 -0.523 -26.555 1.00 92.81 295 LEU A C 1
ATOM 2170 O O . LEU A 1 295 ? 7.315 -0.998 -27.670 1.00 92.81 295 LEU A O 1
ATOM 2174 N N . GLN A 1 296 ? 5.883 -0.065 -26.219 1.00 89.69 296 GLN A N 1
ATOM 2175 C CA . GLN A 1 296 ? 4.752 -0.062 -27.148 1.00 89.69 296 GLN A CA 1
ATOM 2176 C C . GLN A 1 296 ? 4.968 0.908 -28.312 1.00 89.69 296 GLN A C 1
ATOM 2178 O O . GLN A 1 296 ? 4.630 0.572 -29.447 1.00 89.69 296 GLN A O 1
ATOM 2183 N N . THR A 1 297 ? 5.526 2.092 -28.053 1.00 84.75 297 THR A N 1
ATOM 2184 C CA . THR A 1 297 ? 5.790 3.083 -29.103 1.00 84.75 297 THR A CA 1
ATOM 2185 C C . THR A 1 297 ? 6.881 2.609 -30.060 1.00 84.75 297 THR A C 1
ATOM 2187 O O . THR A 1 297 ? 6.681 2.687 -31.268 1.00 84.75 297 THR A O 1
ATOM 2190 N N . ASP A 1 298 ? 7.980 2.042 -29.547 1.00 76.56 298 ASP A N 1
ATOM 2191 C CA . ASP A 1 298 ? 9.061 1.489 -30.384 1.00 76.56 298 ASP A CA 1
ATOM 2192 C C . ASP A 1 298 ? 8.554 0.340 -31.277 1.00 76.56 298 ASP A C 1
ATOM 2194 O O . ASP A 1 298 ? 8.808 0.304 -32.480 1.00 76.56 298 ASP A O 1
ATOM 2198 N N . THR A 1 299 ? 7.726 -0.557 -30.728 1.00 72.38 299 THR A N 1
ATOM 2199 C CA . THR A 1 299 ? 7.151 -1.671 -31.506 1.00 72.38 299 THR A CA 1
ATOM 2200 C C . THR A 1 299 ? 6.272 -1.177 -32.663 1.00 72.38 299 THR A C 1
ATOM 2202 O O . THR A 1 299 ? 6.347 -1.720 -33.766 1.00 72.38 299 THR A O 1
ATOM 2205 N N . LYS A 1 300 ? 5.462 -0.130 -32.449 1.00 64.50 300 LYS A N 1
ATOM 2206 C CA . LYS A 1 300 ? 4.636 0.464 -33.516 1.00 64.50 300 LYS A CA 1
ATOM 2207 C C . LYS A 1 300 ? 5.493 1.047 -34.635 1.00 64.50 300 LYS A C 1
ATOM 2209 O O . LYS A 1 300 ? 5.267 0.708 -35.791 1.00 64.50 300 LYS A O 1
ATOM 2214 N N . VAL A 1 301 ? 6.518 1.826 -34.286 1.00 63.69 301 VAL A N 1
ATOM 2215 C CA . VAL A 1 301 ? 7.444 2.418 -35.266 1.00 63.69 301 VAL A CA 1
ATOM 2216 C C . VAL A 1 301 ? 8.114 1.335 -36.114 1.00 63.69 301 VAL A C 1
ATOM 2218 O O . VAL A 1 301 ? 8.169 1.460 -37.333 1.00 63.69 301 VAL A O 1
ATOM 2221 N N . ARG A 1 302 ? 8.562 0.233 -35.502 1.00 63.81 302 ARG A N 1
ATOM 2222 C CA . ARG A 1 302 ? 9.188 -0.882 -36.234 1.00 63.81 302 ARG A CA 1
ATOM 2223 C C . ARG A 1 302 ? 8.224 -1.632 -37.151 1.00 63.81 302 ARG A C 1
ATOM 2225 O O . ARG A 1 302 ? 8.662 -2.169 -38.158 1.00 63.81 302 ARG A O 1
ATOM 2232 N N . THR A 1 303 ? 6.937 -1.680 -36.811 1.00 64.50 303 THR A N 1
ATOM 2233 C CA . THR A 1 303 ? 5.920 -2.362 -37.631 1.00 64.50 303 THR A CA 1
ATOM 2234 C C . THR A 1 303 ? 5.470 -1.496 -38.813 1.00 64.50 303 THR A C 1
ATOM 2236 O O . THR A 1 303 ? 5.109 -2.032 -39.848 1.00 64.50 303 THR A O 1
ATOM 2239 N N . GLU A 1 304 ? 5.516 -0.166 -38.683 1.00 57.62 304 GLU A N 1
ATOM 2240 C CA . GLU A 1 304 ? 5.174 0.788 -39.754 1.00 57.62 304 GLU A CA 1
ATOM 2241 C C . GLU A 1 304 ? 6.313 1.010 -40.772 1.00 57.62 304 GLU A C 1
ATOM 2243 O O . GLU A 1 304 ? 6.092 1.601 -41.827 1.00 57.62 304 GLU A O 1
ATOM 2248 N N . GLN A 1 305 ? 7.530 0.548 -40.467 1.00 50.41 305 GLN A N 1
ATOM 2249 C CA . GLN A 1 305 ? 8.713 0.655 -41.335 1.00 50.41 305 GLN A CA 1
ATOM 2250 C C . GLN A 1 305 ? 8.986 -0.600 -42.189 1.00 50.41 305 GLN A C 1
ATOM 2252 O O . GLN A 1 305 ? 9.964 -0.610 -42.941 1.00 50.41 305 GLN A O 1
ATOM 2257 N N . VAL A 1 306 ? 8.150 -1.641 -42.079 1.00 46.53 306 VAL A N 1
ATOM 2258 C CA . VAL A 1 306 ? 8.231 -2.913 -42.831 1.00 46.53 306 VAL A CA 1
ATOM 2259 C C . VAL A 1 306 ? 7.074 -3.004 -43.817 1.00 46.53 306 VAL A C 1
ATOM 2261 O O . VAL A 1 306 ? 7.331 -3.426 -44.966 1.00 46.53 306 VAL A O 1
#

Radius of gyration: 21.39 Å; Cα contacts (8 Å, |Δi|>4): 423; chains: 1; bounding box: 50×36×67 Å

Solvent-accessible surface area (backbone atoms only — not comparable to full-atom values): 15605 Å² total; per-residue (Å²): 132,81,50,76,74,52,52,74,54,32,53,68,77,46,48,50,62,74,22,47,60,49,52,48,36,35,34,30,51,49,51,28,34,45,33,49,22,33,26,73,67,65,76,42,59,60,69,32,24,52,47,49,42,72,57,49,44,55,91,82,50,65,29,67,56,32,54,60,51,10,74,83,65,78,36,62,38,56,44,44,54,51,51,50,33,55,58,30,38,78,81,37,61,87,27,32,80,57,59,74,56,51,51,42,59,60,26,45,48,52,28,22,48,35,54,45,49,52,59,49,50,54,53,37,49,53,29,43,52,50,39,30,52,53,29,44,75,73,68,37,49,78,74,18,47,57,51,55,52,31,52,54,48,43,57,53,33,43,64,69,36,36,30,51,35,62,34,59,62,32,60,69,35,87,90,46,25,70,59,31,50,47,44,27,11,62,72,67,75,36,34,72,55,98,59,66,47,78,43,59,42,61,45,51,42,50,33,44,46,39,50,38,52,36,28,42,46,45,16,54,51,22,51,52,55,35,63,76,53,33,92,91,57,47,46,67,26,26,55,38,8,42,53,31,35,70,51,33,62,62,37,41,51,48,39,62,70,37,42,85,37,90,42,87,64,35,90,61,36,55,60,49,36,55,56,36,48,56,51,46,53,38,36,37,41,31,20,30,49,21,39,31,51,45,55,53,54,54,52,50,55,60,61,76,76,109

Nearest PDB structures (foldseek):
  1re5-assembly1_C  TM=8.969E-01  e=5.110E-16  Pseudomonas putida KT2440
  1re5-assembly1_A  TM=9.025E-01  e=9.473E-16  Pseudomonas putida KT2440
  1re5-assembly1_B  TM=9.049E-01  e=1.918E-15  Pseudomonas putida KT2440
  5xnz-assembly1_A  TM=9.199E-01  e=6.526E-14  Streptomyces cremeus
  5xny-assembly1_A  TM=9.131E-01  e=7.449E-14  Streptomyces cremeus

Sequence (306 aa):
MSSVFDDFLHPPEVLDAFGAQRFVAAMLRVESALAQAQAHCGMIPASAAQSIVGTCKVDLFDAPRIVRDSGRAGSLAIPLVKSLKETVGLFNPEAVPYVHFACTKQDLVDTATVLITRDVLERLRGDVQRCAHILQTLGASDAAAPLLRGLQRLAHSATDALAVQLGGTLAQSPEHGADVVRDVAQRLDLAVPAAPWHTQRDAWVALGCDVGLLIGSLGTLAKGIARDAGPEQVPAGCLVALAMAKRAPQRVASLLASMPEAYERGLGVWQAEQADWAQLLMSAHASASGVCHALQTDTKVRTEQV

Mean predicted aligned error: 4.63 Å

Secondary structure (DSSP, 8-state):
---HHHHTTS-HHHHHHT-HHHHHHHHHHHHHHHHHHHHHTTSS-HHHHHHHHHH--GGGS-HHHHHHHHHHHTSSHHHHHHHHHHHHHHH-GGGGGGTTTT--HHHHHHHHHHHHHHHHHHHHHHHHHHHHHHHHHTT-HHHHHHHHHHHHHHHHHHHHH-B----TTSTT-TTTHHHHHHHHHHHHT-BPPSS--SS--HHHHHHHHHHHHHHHHHHHHHHHHHHHH-TTS--HHHHHHHHHHHHHHHHHHHHHHH----SSS-TTHHHHHHHHHHHHHHHHHHHHHHHHHHHHHHHHHHHHT-